Protein AF-A0A7K0ZED1-F1 (afdb_monomer_lite)

pLDDT: mean 96.56, std 3.26, range [60.44, 98.81]

Radius of gyration: 17.69 Å; chains: 1; bounding box: 45×42×47 Å

Foldseek 3Di:
DDKQKLPKWFAALPCCVVPQALQDFVNVVVVPHPGRFRAPLLVLLSVPVSVCVQPNQQCQFWKKDKKFADDTDHGRQIKMKIWDDHDFKTWIFMAGPVGHGGITWIMGGDDPDDTRVRPDDPAFDQLCVDDQSVVPDAFDKFDKDKFAFPLVVLVVCVVVVNRRHDDCLCQAQDPVGHRFDRSSSQQCVADPRRHVVSVVSSPDDHDGDRIDMDTNHGGTHHRPDIDIHMKGWHGWDDDPVDIDTDMD

Sequence (248 aa):
MTRISTGMRNPRNLSADAKGSIHDDATAHDLGFRGGTVAGDIHLEQFGGIAVEAFGDQWFENGFVSMYFQQVTTDNEPVDAWIDGSGNLRNAGILTPEGAVVAEGNVGIGFDQPSALYSRDRRPVDPSSLRMMKDVRVGQKTDIQLRYPNSAGQMKRLQTQSMTAPLDWYSGASPWGGPICTPLTACQLLVAGTTDSIAAACGPFVGMYGAIEVRHVNGPLFLDVEYVISGEVLDVSDTPKTEVLWFR

Secondary structure (DSSP, 8-state):
-PPEE---B----TTTT-TTSTTSHHHHHHTT-SSSBPPHHHHHTTHHHHHHHHH-THHHHHEEEEEEE-S--BTT--BEEEEES-SSEEEEEEE-TT--EEEEEEEEESSSS--TTTTS------GGG-SSSTT--TTPBPPPEEE---HHHHHHHHHTT--SS--GGGTS--TTSS-B--HHHHHHHHHTTTTHHHHHHH-S-----SEEEEE-SSSPPBTT--EEE--BEEEEEEETTEEEEEE-

Structure (mmCIF, N/CA/C/O backbone):
data_AF-A0A7K0ZED1-F1
#
_entry.id   AF-A0A7K0ZED1-F1
#
loop_
_atom_site.group_PDB
_atom_site.id
_atom_site.type_symbol
_atom_site.label_atom_id
_atom_site.label_alt_id
_atom_site.label_comp_id
_atom_site.label_asym_id
_atom_site.label_entity_id
_atom_site.label_seq_id
_atom_site.pdbx_PDB_ins_code
_atom_site.Cartn_x
_atom_site.Cartn_y
_atom_site.Cartn_z
_atom_site.occupancy
_atom_site.B_iso_or_equiv
_atom_site.auth_seq_id
_atom_site.auth_comp_id
_atom_site.auth_asym_id
_atom_site.auth_atom_id
_atom_site.pdbx_PDB_model_num
ATOM 1 N N . MET A 1 1 ? -22.416 14.845 5.853 1.00 60.44 1 MET A N 1
ATOM 2 C CA . MET A 1 1 ? -21.669 14.093 6.881 1.00 60.44 1 MET A CA 1
ATOM 3 C C . MET A 1 1 ? -20.328 14.767 7.052 1.00 60.44 1 MET A C 1
ATOM 5 O O . MET A 1 1 ? -19.840 15.339 6.086 1.00 60.44 1 MET A O 1
ATOM 9 N N . THR A 1 2 ? -19.796 14.773 8.268 1.00 78.19 2 THR A N 1
ATOM 10 C CA . THR A 1 2 ? -18.466 15.315 8.558 1.00 78.19 2 THR A CA 1
ATOM 11 C C . THR A 1 2 ? -17.419 14.320 8.070 1.00 78.19 2 THR A C 1
ATOM 13 O O . THR A 1 2 ? -17.587 13.118 8.263 1.00 78.19 2 THR A O 1
ATOM 16 N N . ARG A 1 3 ? -16.365 14.822 7.429 1.00 94.19 3 ARG A N 1
ATOM 17 C CA . ARG A 1 3 ? -15.170 14.058 7.061 1.00 94.19 3 ARG A CA 1
ATOM 18 C C . ARG A 1 3 ? -14.614 13.320 8.284 1.00 94.19 3 ARG A C 1
ATOM 20 O O . ARG A 1 3 ? -14.407 13.947 9.322 1.00 94.19 3 ARG A O 1
ATOM 27 N N . ILE A 1 4 ? -14.368 12.020 8.145 1.00 98.00 4 ILE A N 1
ATOM 28 C CA . ILE A 1 4 ? -13.709 11.187 9.158 1.00 98.00 4 ILE A CA 1
ATOM 29 C C . ILE A 1 4 ? -12.200 11.321 8.940 1.00 98.00 4 ILE A C 1
ATOM 31 O O . ILE A 1 4 ? -11.739 11.301 7.798 1.00 98.00 4 ILE A O 1
ATOM 35 N N . SER A 1 5 ? -11.434 11.497 10.011 1.00 97.94 5 SER A N 1
ATOM 36 C CA . SER A 1 5 ? -9.991 11.748 9.963 1.00 97.94 5 SER A CA 1
ATOM 37 C C . SER A 1 5 ? -9.289 10.954 11.057 1.00 97.94 5 SER A C 1
ATOM 39 O O . SER A 1 5 ? -9.825 10.780 12.151 1.00 97.94 5 SER A O 1
ATOM 41 N N . THR A 1 6 ? -8.081 10.472 10.768 1.00 97.81 6 THR A N 1
ATOM 42 C CA . THR A 1 6 ? -7.230 9.825 11.776 1.00 97.81 6 THR A CA 1
ATOM 43 C C . THR A 1 6 ? -6.650 10.792 12.801 1.00 97.81 6 THR A C 1
ATOM 45 O O . THR A 1 6 ? -6.108 10.347 13.823 1.00 97.81 6 THR A O 1
ATOM 48 N N . GLY A 1 7 ? -6.728 12.094 12.521 1.00 97.62 7 GLY A N 1
ATOM 49 C CA . GLY A 1 7 ? -5.891 13.119 13.124 1.00 97.62 7 GLY A CA 1
ATOM 50 C C . GLY A 1 7 ? -4.449 13.031 12.621 1.00 97.62 7 GLY A C 1
ATOM 51 O O . GLY A 1 7 ? -4.047 12.050 12.000 1.00 97.62 7 GLY A O 1
ATOM 52 N N . MET A 1 8 ? -3.645 14.050 12.934 1.00 97.94 8 MET A N 1
ATOM 53 C CA . MET A 1 8 ? -2.227 14.066 12.562 1.00 97.94 8 MET A CA 1
ATOM 54 C C . MET A 1 8 ? -1.478 12.882 13.182 1.00 97.94 8 MET A C 1
ATOM 56 O O . MET A 1 8 ? -1.488 12.695 14.402 1.00 97.94 8 MET A O 1
ATOM 60 N N . ARG A 1 9 ? -0.801 12.109 12.333 1.00 98.19 9 ARG A N 1
ATOM 61 C CA . ARG A 1 9 ? 0.099 11.008 12.686 1.00 98.19 9 ARG A CA 1
ATOM 62 C C . ARG A 1 9 ? 1.477 11.249 12.097 1.00 98.19 9 ARG A C 1
ATOM 64 O O . ARG A 1 9 ? 1.619 11.963 11.113 1.00 98.19 9 ARG A O 1
ATOM 71 N N . ASN A 1 10 ? 2.487 10.612 12.680 1.00 98.00 10 ASN A N 1
ATOM 72 C CA . ASN A 1 10 ? 3.881 10.723 12.256 1.00 98.00 10 ASN A CA 1
ATOM 73 C C . ASN A 1 10 ? 4.413 9.334 11.862 1.00 98.00 10 ASN A C 1
ATOM 75 O O . ASN A 1 10 ? 5.027 8.656 12.692 1.00 98.00 10 ASN A O 1
ATOM 79 N N . PRO A 1 11 ? 4.144 8.869 10.627 1.00 97.81 11 PRO A N 1
ATOM 80 C CA . PRO A 1 11 ? 4.684 7.620 10.104 1.00 97.81 11 PRO A CA 1
ATOM 81 C C . PRO A 1 11 ? 6.203 7.533 10.270 1.00 97.81 11 PRO A C 1
ATOM 83 O O . PRO A 1 11 ? 6.925 8.504 10.037 1.00 97.81 11 PRO A O 1
ATOM 86 N N . ARG A 1 12 ? 6.700 6.354 10.647 1.00 97.75 12 ARG A N 1
ATOM 87 C CA . ARG A 1 12 ? 8.139 6.098 10.787 1.00 97.75 12 ARG A CA 1
ATOM 88 C C . ARG A 1 12 ? 8.696 5.430 9.541 1.00 97.75 12 ARG A C 1
ATOM 90 O O . ARG A 1 12 ? 8.075 4.516 9.013 1.00 97.75 12 ARG A O 1
ATOM 97 N N . ASN A 1 13 ? 9.891 5.819 9.111 1.00 97.00 13 ASN A N 1
ATOM 98 C CA . ASN A 1 13 ? 10.628 5.101 8.079 1.00 97.00 13 ASN A CA 1
ATOM 99 C C . ASN A 1 13 ? 11.223 3.813 8.678 1.00 97.00 13 ASN A C 1
ATOM 101 O O . ASN A 1 13 ? 12.295 3.810 9.281 1.00 97.00 13 ASN A O 1
ATOM 105 N N . LEU A 1 14 ? 10.504 2.701 8.512 1.00 94.56 14 LEU A N 1
ATOM 106 C CA . LEU A 1 14 ? 10.875 1.389 9.058 1.00 94.56 14 LEU A CA 1
ATOM 107 C C . LEU A 1 14 ? 12.064 0.731 8.339 1.00 94.56 14 LEU A C 1
ATOM 109 O O . LEU A 1 14 ? 12.535 -0.320 8.775 1.00 94.56 14 LEU A O 1
ATOM 113 N N . SER A 1 15 ? 12.528 1.321 7.237 1.00 94.00 15 SER A N 1
ATOM 114 C CA . SER A 1 15 ? 13.590 0.789 6.382 1.00 94.00 15 SER A CA 1
ATOM 115 C C . SER A 1 15 ? 14.724 1.794 6.167 1.00 94.00 15 SER A C 1
ATOM 117 O O . SER A 1 15 ? 15.481 1.656 5.213 1.00 94.00 15 SER A O 1
ATOM 119 N N . ALA A 1 16 ? 14.888 2.763 7.074 1.00 93.38 16 ALA A N 1
ATOM 120 C CA . ALA A 1 16 ? 15.936 3.786 6.995 1.00 93.38 16 ALA A CA 1
ATOM 121 C C . ALA A 1 16 ? 17.359 3.200 6.884 1.00 93.38 16 ALA A C 1
ATOM 123 O O . ALA A 1 16 ? 18.220 3.751 6.202 1.00 93.38 16 ALA A O 1
ATOM 124 N N . ASP A 1 17 ? 17.593 2.041 7.507 1.00 91.50 17 ASP A N 1
ATOM 125 C CA . ASP A 1 17 ? 18.890 1.357 7.488 1.00 91.50 17 ASP A CA 1
ATOM 126 C C . ASP A 1 17 ? 19.090 0.439 6.263 1.00 91.50 17 ASP A C 1
ATOM 128 O O . ASP A 1 17 ? 20.154 -0.166 6.104 1.00 91.50 17 ASP A O 1
ATOM 132 N N . ALA A 1 18 ? 18.095 0.317 5.376 1.00 92.06 18 ALA A N 1
ATOM 133 C CA . ALA A 1 18 ? 18.166 -0.524 4.183 1.00 92.06 18 ALA A CA 1
ATOM 134 C C . ALA A 1 18 ? 18.975 0.164 3.070 1.00 92.06 18 ALA A C 1
ATOM 136 O O . ALA A 1 18 ? 18.424 0.773 2.147 1.00 92.06 18 ALA A O 1
ATOM 137 N N . LYS A 1 19 ? 20.306 0.063 3.164 1.00 92.62 19 LYS A N 1
ATOM 138 C CA . LYS A 1 19 ? 21.256 0.665 2.216 1.00 92.62 19 LYS A CA 1
ATOM 139 C C . LYS A 1 19 ? 20.963 0.277 0.766 1.00 92.62 19 LYS A C 1
ATOM 141 O O . LYS A 1 19 ? 20.761 -0.896 0.462 1.00 92.62 19 LYS A O 1
ATOM 146 N N . GLY A 1 20 ? 20.977 1.272 -0.123 1.00 90.38 20 GLY A N 1
ATOM 147 C CA . GLY A 1 20 ? 20.687 1.104 -1.550 1.00 90.38 20 GLY A CA 1
ATOM 148 C C . GLY A 1 20 ? 19.197 1.103 -1.907 1.00 90.38 20 GLY A C 1
ATOM 149 O O . GLY A 1 20 ? 18.864 0.996 -3.085 1.00 90.38 20 GLY A O 1
ATOM 150 N N . SER A 1 21 ? 18.296 1.223 -0.927 1.00 94.38 21 SER A N 1
ATOM 151 C CA . SER A 1 21 ? 16.858 1.383 -1.171 1.00 94.38 21 SER A CA 1
ATOM 152 C C . SER A 1 21 ? 16.444 2.856 -1.186 1.00 94.38 21 SER A C 1
ATOM 154 O O . SER A 1 21 ? 17.155 3.717 -0.675 1.00 94.38 21 SER A O 1
ATOM 156 N N . ILE A 1 22 ? 15.237 3.148 -1.681 1.00 94.56 22 ILE A N 1
ATOM 157 C CA . ILE A 1 22 ? 14.647 4.498 -1.636 1.00 94.56 22 ILE A CA 1
ATOM 158 C C . ILE A 1 22 ? 14.381 5.008 -0.205 1.00 94.56 22 ILE A C 1
ATOM 160 O O . ILE A 1 22 ? 14.022 6.169 -0.001 1.00 94.56 22 ILE A O 1
ATOM 164 N N . HIS A 1 23 ? 14.516 4.131 0.788 1.00 95.81 23 HIS A N 1
ATOM 165 C CA . HIS A 1 23 ? 14.305 4.427 2.199 1.00 95.81 23 HIS A CA 1
ATOM 166 C C . HIS A 1 23 ? 15.591 4.884 2.901 1.00 95.81 23 HIS A C 1
ATOM 168 O O . HIS A 1 23 ? 15.500 5.433 3.993 1.00 95.81 23 HIS A O 1
ATOM 174 N N . ASP A 1 24 ? 16.764 4.705 2.286 1.00 95.88 24 ASP A N 1
ATOM 175 C CA . ASP A 1 24 ? 18.053 5.205 2.779 1.00 95.88 24 ASP A CA 1
ATOM 176 C C . ASP A 1 24 ? 18.315 6.637 2.282 1.00 95.88 24 ASP A C 1
ATOM 178 O O . ASP A 1 24 ? 18.156 6.927 1.096 1.00 95.88 24 ASP A O 1
ATOM 182 N N . ASP A 1 25 ? 18.761 7.527 3.175 1.00 95.25 25 ASP A N 1
ATOM 183 C CA . ASP A 1 25 ? 18.947 8.954 2.870 1.00 95.25 25 ASP A CA 1
ATOM 184 C C . ASP A 1 25 ? 19.914 9.205 1.710 1.00 95.25 25 ASP A C 1
ATOM 186 O O . ASP A 1 25 ? 19.623 10.014 0.830 1.00 95.25 25 ASP A O 1
ATOM 190 N N . ALA A 1 26 ? 21.057 8.510 1.685 1.00 95.94 26 ALA A N 1
ATOM 191 C CA . ALA A 1 26 ? 22.070 8.721 0.653 1.00 95.94 26 ALA A CA 1
ATOM 192 C C . ALA A 1 26 ? 21.527 8.341 -0.732 1.00 95.94 26 ALA A C 1
ATOM 194 O O . ALA A 1 26 ? 21.584 9.136 -1.668 1.00 95.94 26 ALA A O 1
ATOM 195 N N . THR A 1 27 ? 20.913 7.160 -0.828 1.00 95.12 27 THR A N 1
ATOM 196 C CA . THR A 1 27 ? 20.287 6.682 -2.066 1.00 95.12 27 THR A CA 1
ATOM 197 C C . THR A 1 27 ? 19.152 7.607 -2.519 1.00 95.12 27 THR A C 1
ATOM 199 O O . THR A 1 27 ? 19.038 7.933 -3.702 1.00 95.12 27 THR A O 1
ATOM 202 N N . ALA A 1 28 ? 18.308 8.061 -1.589 1.00 95.06 28 ALA A N 1
ATOM 203 C CA . ALA A 1 28 ? 17.197 8.954 -1.894 1.00 95.06 28 ALA A CA 1
ATOM 204 C C . ALA A 1 28 ? 17.681 10.323 -2.407 1.00 95.06 28 ALA A C 1
ATOM 206 O O . ALA A 1 28 ? 17.142 10.838 -3.390 1.00 95.06 28 ALA A O 1
ATOM 207 N N . HIS A 1 29 ? 18.723 10.893 -1.799 1.00 96.38 29 HIS A N 1
ATOM 208 C CA . HIS A 1 29 ? 19.330 12.143 -2.253 1.00 96.38 29 HIS A CA 1
ATOM 209 C C . HIS A 1 29 ? 19.936 12.039 -3.653 1.00 96.38 29 HIS A C 1
ATOM 211 O O . HIS A 1 29 ? 19.706 12.933 -4.470 1.00 96.38 29 HIS A O 1
ATOM 217 N N . ASP A 1 30 ? 20.632 10.943 -3.964 1.00 95.06 30 ASP A N 1
ATOM 218 C CA . ASP A 1 30 ? 21.193 10.701 -5.301 1.00 95.06 30 ASP A CA 1
ATOM 219 C C . ASP A 1 30 ? 20.103 10.660 -6.389 1.00 95.06 30 ASP A C 1
ATOM 221 O O . ASP A 1 30 ? 20.332 11.050 -7.537 1.00 95.06 30 ASP A O 1
ATOM 225 N N . LEU A 1 31 ? 18.887 10.246 -6.022 1.00 92.75 31 LEU A N 1
ATOM 226 C CA . LEU A 1 31 ? 17.708 10.228 -6.892 1.00 92.75 31 LEU A CA 1
ATOM 227 C C . LEU A 1 31 ? 16.904 11.544 -6.876 1.00 92.75 31 LEU A C 1
ATOM 229 O O . LEU A 1 31 ? 15.904 11.664 -7.588 1.00 92.75 31 LEU A O 1
ATOM 233 N N . GLY A 1 32 ? 17.349 12.549 -6.116 1.00 94.00 32 GLY A N 1
ATOM 234 C CA . GLY A 1 32 ? 16.753 13.885 -6.054 1.00 94.00 32 GLY A CA 1
ATOM 235 C C . GLY A 1 32 ? 15.636 14.058 -5.020 1.00 94.00 32 GLY A C 1
ATOM 236 O O . GLY A 1 32 ? 14.902 15.045 -5.086 1.00 94.00 32 GLY A O 1
ATOM 237 N N . PHE A 1 33 ? 15.489 13.128 -4.074 1.00 94.44 33 PHE A N 1
ATOM 238 C CA . PHE A 1 33 ? 14.543 13.249 -2.963 1.00 94.44 33 PHE A CA 1
ATOM 239 C C . PHE A 1 33 ? 15.138 14.029 -1.781 1.00 94.44 33 PHE A C 1
ATOM 241 O O . PHE A 1 33 ? 16.353 14.192 -1.644 1.00 94.44 33 PHE A O 1
ATOM 248 N N . ARG A 1 34 ? 14.256 14.519 -0.897 1.00 94.94 34 ARG A N 1
ATOM 249 C CA . ARG A 1 34 ? 14.645 15.279 0.308 1.00 94.94 34 ARG A CA 1
ATOM 250 C C . ARG A 1 34 ? 15.280 14.420 1.406 1.00 94.94 34 ARG A C 1
ATOM 252 O O . ARG A 1 34 ? 15.861 14.987 2.320 1.00 94.94 34 ARG A O 1
ATOM 259 N N . GLY A 1 35 ? 15.140 13.102 1.329 1.00 95.38 35 GLY A N 1
ATOM 260 C CA . GLY A 1 35 ? 15.630 12.133 2.304 1.00 95.38 35 GLY A CA 1
ATOM 261 C C . GLY A 1 35 ? 14.975 10.775 2.073 1.00 95.38 35 GLY A C 1
ATOM 262 O O . GLY A 1 35 ? 14.134 10.635 1.177 1.00 95.38 35 GLY A O 1
ATOM 263 N N . GLY A 1 36 ? 15.358 9.793 2.882 1.00 96.12 36 GL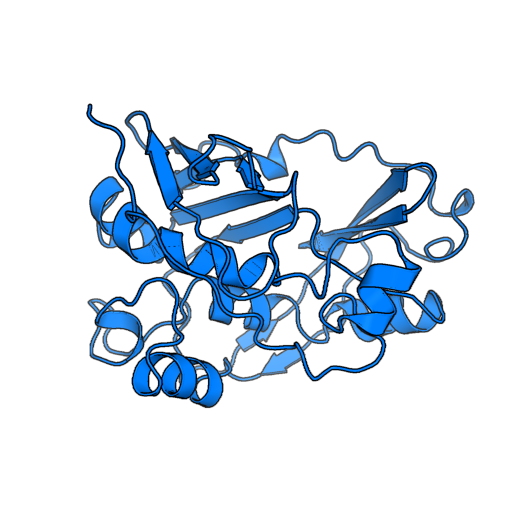Y A N 1
ATOM 264 C CA . GLY A 1 36 ? 14.831 8.438 2.858 1.00 96.12 36 GLY A CA 1
ATOM 265 C C . GLY A 1 36 ? 13.313 8.442 2.989 1.00 96.12 36 GLY A C 1
ATOM 266 O O . GLY A 1 36 ? 12.751 8.959 3.961 1.00 96.12 36 GLY A O 1
ATOM 267 N N . THR A 1 37 ? 12.643 7.894 1.980 1.00 96.75 37 THR A N 1
ATOM 268 C CA . THR A 1 37 ? 11.182 7.959 1.885 1.00 96.75 37 THR A CA 1
ATOM 269 C C . THR A 1 37 ? 10.523 6.981 2.851 1.00 96.75 37 THR A C 1
ATOM 271 O O . THR A 1 37 ? 11.007 5.871 3.063 1.00 96.75 37 THR A O 1
ATOM 274 N N . VAL A 1 38 ? 9.387 7.361 3.426 1.00 97.56 38 VAL A N 1
ATOM 275 C CA . VAL A 1 38 ? 8.494 6.422 4.114 1.00 97.56 38 VAL A CA 1
ATOM 276 C C . VAL A 1 38 ? 7.780 5.580 3.055 1.00 97.56 38 VAL A C 1
ATOM 278 O O . VAL A 1 38 ? 7.270 6.107 2.068 1.00 97.56 38 VAL A O 1
ATOM 281 N N . ALA A 1 39 ? 7.749 4.261 3.243 1.00 96.88 39 ALA A N 1
ATOM 282 C CA . ALA A 1 39 ? 7.073 3.356 2.321 1.00 96.88 39 ALA A CA 1
ATOM 283 C C . ALA A 1 39 ? 5.548 3.592 2.300 1.00 96.88 39 ALA A C 1
ATOM 285 O O . ALA A 1 39 ? 4.920 3.799 3.339 1.00 96.88 39 ALA A O 1
ATOM 286 N N . GLY A 1 40 ? 4.943 3.546 1.107 1.00 96.69 40 GLY A N 1
ATOM 287 C CA . GLY A 1 40 ? 3.520 3.853 0.906 1.00 96.69 40 GLY A CA 1
ATOM 288 C C . GLY A 1 40 ? 2.554 2.984 1.724 1.00 96.69 40 GLY A C 1
ATOM 289 O O . GLY A 1 40 ? 1.521 3.465 2.186 1.00 96.69 40 GLY A O 1
ATOM 290 N N . ASP A 1 41 ? 2.902 1.720 1.962 1.00 97.69 41 ASP A N 1
ATOM 291 C CA . ASP A 1 41 ? 2.133 0.775 2.779 1.00 97.69 41 ASP A CA 1
ATOM 292 C C . ASP A 1 41 ? 2.046 1.199 4.254 1.00 97.69 41 ASP A C 1
ATOM 294 O O . ASP A 1 41 ? 1.036 0.936 4.908 1.00 97.69 41 ASP A O 1
ATOM 298 N N . ILE A 1 42 ? 3.047 1.922 4.768 1.00 98.25 42 ILE A N 1
ATOM 299 C CA . ILE A 1 42 ? 3.042 2.456 6.139 1.00 98.25 42 ILE A CA 1
ATOM 300 C C . ILE A 1 42 ? 1.903 3.455 6.321 1.00 98.25 42 ILE A C 1
ATOM 302 O O . ILE A 1 42 ? 1.210 3.444 7.340 1.00 98.25 42 ILE A O 1
ATOM 306 N N . HIS A 1 43 ? 1.652 4.279 5.305 1.00 98.44 43 HIS A N 1
ATOM 307 C CA . HIS A 1 43 ? 0.554 5.230 5.332 1.00 98.44 43 HIS A CA 1
ATOM 308 C C . HIS A 1 43 ? -0.823 4.554 5.368 1.00 98.44 43 HIS A C 1
ATOM 310 O O . HIS A 1 43 ? -1.748 5.122 5.953 1.00 98.44 43 HIS A O 1
ATOM 316 N N . LEU A 1 44 ? -0.963 3.348 4.799 1.00 98.50 44 LEU A N 1
ATOM 317 C CA . LEU A 1 44 ? -2.235 2.620 4.796 1.00 98.50 44 LEU A CA 1
ATOM 318 C C . LEU A 1 44 ? -2.686 2.193 6.196 1.00 98.50 44 LEU A C 1
ATOM 320 O O . LEU A 1 44 ? -3.881 2.007 6.419 1.00 98.50 44 LEU A O 1
ATOM 324 N N . GLU A 1 45 ? -1.757 2.071 7.150 1.00 96.81 45 GLU A N 1
ATOM 325 C CA . GLU A 1 45 ? -2.055 1.689 8.535 1.00 96.81 45 GLU A CA 1
ATOM 326 C C . GLU A 1 45 ? -3.051 2.654 9.206 1.00 96.81 45 GLU A C 1
ATOM 328 O O . GLU A 1 45 ? -3.813 2.242 10.077 1.00 96.81 45 GLU A O 1
ATOM 333 N N . GLN A 1 46 ? -3.126 3.901 8.726 1.00 98.56 46 GLN A N 1
ATOM 334 C CA . GLN A 1 46 ? -4.091 4.909 9.166 1.00 98.56 46 GLN A CA 1
ATOM 335 C C . GLN A 1 46 ? -5.555 4.568 8.837 1.00 98.56 46 GLN A C 1
ATOM 337 O O . GLN A 1 46 ? -6.451 4.977 9.569 1.00 98.56 46 GLN A O 1
ATOM 342 N N . PHE A 1 47 ? -5.840 3.797 7.784 1.00 98.75 47 PHE A N 1
ATOM 343 C CA . PHE A 1 47 ? -7.224 3.624 7.327 1.00 98.75 47 PHE A CA 1
ATOM 344 C C . PHE A 1 47 ? -8.062 2.666 8.168 1.00 98.75 47 PHE A C 1
ATOM 346 O O . PHE A 1 47 ? -9.277 2.814 8.171 1.00 98.75 47 PHE A O 1
ATOM 353 N N . GLY A 1 48 ? -7.463 1.719 8.897 1.00 98.31 48 GLY A N 1
ATOM 354 C CA . GLY A 1 48 ? -8.243 0.675 9.573 1.00 98.31 48 GLY A CA 1
ATOM 355 C C . GLY A 1 48 ? -9.278 1.225 10.557 1.00 98.31 48 GLY A C 1
ATOM 356 O O . GLY A 1 48 ? -10.459 0.916 10.441 1.00 98.31 48 GLY A O 1
ATOM 357 N N . GLY A 1 49 ? -8.861 2.100 11.480 1.00 98.25 49 GLY A N 1
ATOM 358 C CA . GLY A 1 49 ? -9.769 2.686 12.473 1.00 98.25 49 GLY A CA 1
ATOM 359 C C . GLY A 1 49 ? -10.865 3.555 11.847 1.00 98.25 49 GLY A C 1
ATOM 360 O O . GLY A 1 49 ? -12.044 3.373 12.142 1.00 98.25 49 GLY A O 1
ATOM 361 N N . ILE A 1 50 ? -10.498 4.453 10.928 1.00 98.56 50 ILE A N 1
ATOM 362 C CA . ILE A 1 50 ? -11.466 5.354 10.282 1.00 98.56 50 ILE A CA 1
ATOM 363 C C . ILE A 1 50 ? -12.388 4.629 9.293 1.00 98.56 50 ILE A C 1
ATOM 365 O O . ILE A 1 50 ? -13.509 5.074 9.056 1.00 98.56 50 ILE A O 1
ATOM 369 N N . ALA A 1 51 ? -11.960 3.497 8.732 1.00 98.62 51 ALA A N 1
ATOM 370 C CA . ALA A 1 51 ? -12.809 2.657 7.900 1.00 98.62 51 ALA A CA 1
ATOM 371 C C . ALA A 1 51 ? -13.809 1.848 8.739 1.00 98.62 51 ALA A C 1
ATOM 373 O O . ALA A 1 51 ? -14.970 1.745 8.347 1.00 98.62 51 ALA A O 1
ATOM 374 N N . VAL A 1 52 ? -13.413 1.362 9.922 1.00 98.44 52 VAL A N 1
ATOM 375 C CA . VAL A 1 52 ? -14.354 0.778 10.894 1.00 98.44 52 VAL A CA 1
ATOM 376 C C . VAL A 1 52 ? -15.365 1.825 11.366 1.00 98.44 52 VAL A C 1
ATOM 378 O O . VAL A 1 52 ? -16.552 1.531 11.437 1.00 98.44 52 VAL A O 1
ATOM 381 N N . GLU A 1 53 ? -14.953 3.071 11.606 1.00 98.12 53 GLU A N 1
ATOM 382 C CA . GLU A 1 53 ? -15.904 4.153 11.904 1.00 98.12 53 GLU A CA 1
ATOM 383 C C . GLU A 1 53 ? -16.878 4.401 10.735 1.00 98.12 53 GLU A C 1
ATOM 385 O O . GLU A 1 53 ? -18.073 4.621 10.939 1.00 98.12 53 GLU A O 1
ATOM 390 N N . ALA A 1 54 ? -16.387 4.337 9.495 1.00 98.00 54 ALA A N 1
ATOM 391 C CA . ALA A 1 54 ? -17.187 4.605 8.305 1.00 98.00 54 ALA A CA 1
ATOM 392 C C . ALA A 1 54 ? -18.172 3.477 7.941 1.00 98.00 54 ALA A C 1
ATOM 394 O O . ALA A 1 54 ? -19.273 3.779 7.465 1.00 98.00 54 ALA A O 1
ATOM 395 N N . PHE A 1 55 ? -17.776 2.213 8.107 1.00 98.00 55 PHE A N 1
ATOM 396 C CA . PHE A 1 55 ? -18.468 1.041 7.550 1.00 98.00 55 PHE A CA 1
ATOM 397 C C . PHE A 1 55 ? -18.717 -0.088 8.565 1.00 98.00 55 PHE A C 1
ATOM 399 O O . PHE A 1 55 ? -19.369 -1.074 8.223 1.00 98.00 55 PHE A O 1
ATOM 406 N N . GLY A 1 56 ? -18.218 0.039 9.794 1.00 98.25 56 GLY A N 1
ATOM 407 C CA . GLY A 1 56 ? -18.213 -1.028 10.791 1.00 98.25 56 GLY A CA 1
ATOM 408 C C . GLY A 1 56 ? -17.248 -2.164 10.450 1.00 98.25 56 GLY A C 1
ATOM 409 O O . GLY A 1 56 ? -16.417 -2.071 9.541 1.00 98.25 56 GLY A O 1
ATOM 410 N N . ASP A 1 57 ? -17.402 -3.266 11.178 1.00 98.06 57 ASP A N 1
ATOM 411 C CA . ASP A 1 57 ? -16.606 -4.492 11.054 1.00 98.06 57 ASP A CA 1
ATOM 412 C C . ASP A 1 57 ? -16.589 -5.024 9.612 1.00 98.06 57 ASP A C 1
ATOM 414 O O . ASP A 1 57 ? -15.566 -5.523 9.142 1.00 98.06 57 ASP A O 1
ATOM 418 N N . GLN A 1 58 ? -17.683 -4.813 8.870 1.00 97.75 58 GLN A N 1
ATOM 419 C CA . GLN A 1 58 ? -17.845 -5.217 7.474 1.00 97.75 58 GLN A CA 1
ATOM 420 C C . GLN A 1 58 ? -16.691 -4.756 6.564 1.00 97.75 58 GLN A C 1
ATOM 422 O O . GLN A 1 58 ? -16.387 -5.423 5.572 1.00 97.75 58 GLN A O 1
ATOM 427 N N . TRP A 1 59 ? -16.003 -3.653 6.884 1.00 98.44 59 TRP A N 1
ATOM 428 C CA . TRP A 1 59 ? -14.847 -3.223 6.095 1.00 98.44 59 TRP A CA 1
ATOM 429 C C . TRP A 1 59 ? -13.720 -4.262 6.049 1.00 98.44 59 TRP A C 1
ATOM 431 O O . TRP A 1 59 ? -13.120 -4.470 4.997 1.00 98.44 59 TRP A O 1
ATOM 441 N N . PHE A 1 60 ? -13.466 -4.974 7.143 1.00 98.44 60 PHE A N 1
ATOM 442 C CA . PHE A 1 60 ? -12.499 -6.074 7.145 1.00 98.44 60 PHE A CA 1
ATOM 443 C C . PHE A 1 60 ? -13.056 -7.357 6.516 1.00 98.44 60 PHE A C 1
ATOM 445 O O . PHE A 1 60 ? -12.291 -8.261 6.197 1.00 98.44 60 PHE A O 1
ATOM 452 N N . GLU A 1 61 ? -14.370 -7.455 6.307 1.00 98.00 61 GLU A N 1
ATOM 453 C CA . GLU A 1 61 ? -15.007 -8.633 5.711 1.00 98.00 61 GLU A CA 1
ATOM 454 C C . GLU A 1 61 ? -14.986 -8.589 4.184 1.00 98.00 61 GLU A C 1
ATOM 456 O O . GLU A 1 61 ? -14.645 -9.581 3.537 1.00 98.00 61 GLU A O 1
ATOM 461 N N . ASN A 1 62 ? -15.341 -7.438 3.608 1.00 97.88 62 ASN A N 1
ATOM 462 C CA . ASN A 1 62 ? -15.440 -7.249 2.159 1.00 97.88 62 ASN A CA 1
ATOM 463 C C . ASN A 1 62 ? -15.098 -5.823 1.697 1.00 97.88 62 ASN A C 1
ATOM 465 O O . ASN A 1 62 ? -15.565 -5.377 0.645 1.00 97.88 62 ASN A O 1
ATOM 469 N N . GLY A 1 63 ? -14.329 -5.084 2.495 1.00 98.38 63 GLY A N 1
ATOM 470 C CA . GLY A 1 63 ? -13.904 -3.730 2.180 1.00 98.38 63 GLY A CA 1
ATOM 471 C C . GLY A 1 63 ? -12.535 -3.627 1.534 1.00 98.38 63 GLY A C 1
ATOM 472 O O . GLY A 1 63 ? -11.819 -4.607 1.341 1.00 98.38 63 GLY A O 1
ATOM 473 N N . PHE A 1 64 ? -12.181 -2.406 1.152 1.00 98.62 64 PHE A N 1
ATOM 474 C CA . PHE A 1 64 ? -10.896 -2.111 0.535 1.00 98.62 64 PHE A CA 1
ATOM 475 C C . PHE A 1 64 ? -10.414 -0.693 0.833 1.00 98.62 64 PHE A C 1
ATOM 477 O O . PHE A 1 64 ? -11.196 0.200 1.180 1.00 98.62 64 PHE A O 1
ATOM 484 N N . VAL A 1 65 ? -9.113 -0.499 0.634 1.00 98.75 65 VAL A N 1
ATOM 485 C CA . VAL A 1 65 ? -8.439 0.795 0.521 1.00 98.75 65 VAL A CA 1
ATOM 486 C C . VAL A 1 65 ? -7.623 0.800 -0.763 1.00 98.75 65 VAL A C 1
ATOM 488 O O . VAL A 1 65 ? -6.865 -0.130 -1.016 1.00 98.75 65 VAL A O 1
ATOM 491 N N . SER A 1 66 ? -7.794 1.829 -1.588 1.00 98.69 66 SER A N 1
ATOM 492 C CA . SER A 1 66 ? -7.169 1.941 -2.906 1.00 98.69 66 SER A CA 1
ATOM 493 C C . SER A 1 66 ? -6.584 3.338 -3.067 1.00 98.69 66 SER A C 1
ATOM 495 O O . SER A 1 66 ? -7.341 4.299 -3.195 1.00 98.69 66 SER A O 1
ATOM 497 N N . MET A 1 67 ? -5.256 3.447 -3.091 1.00 98.75 67 MET A N 1
ATOM 498 C CA . MET A 1 67 ? -4.524 4.714 -3.023 1.00 98.75 67 MET A CA 1
ATOM 499 C C . MET A 1 67 ? -3.519 4.866 -4.162 1.00 98.75 67 MET A C 1
ATOM 501 O O . MET A 1 67 ? -2.734 3.960 -4.442 1.00 98.75 67 MET A O 1
ATOM 505 N N . TYR A 1 68 ? -3.500 6.047 -4.775 1.00 98.25 68 TYR A N 1
ATOM 506 C CA . TYR A 1 68 ? -2.447 6.498 -5.680 1.00 98.25 68 TYR A CA 1
ATOM 507 C C . TYR A 1 68 ? -1.584 7.552 -4.977 1.00 98.25 68 TYR A C 1
ATOM 509 O O . TYR A 1 68 ? -2.115 8.542 -4.469 1.00 98.25 68 TYR A O 1
ATOM 517 N N . PHE A 1 69 ? -0.267 7.353 -4.948 1.00 97.94 69 PHE A N 1
ATOM 518 C CA . PHE A 1 69 ? 0.667 8.228 -4.237 1.00 97.94 69 PHE A CA 1
ATOM 519 C C . PHE A 1 69 ? 1.171 9.342 -5.162 1.00 97.94 69 PHE A C 1
ATOM 521 O O . PHE A 1 69 ? 1.583 9.092 -6.295 1.00 97.94 69 PHE A O 1
ATOM 528 N N . GLN A 1 70 ? 1.120 10.586 -4.683 1.00 95.88 70 GLN A N 1
ATOM 529 C CA . GLN A 1 70 ? 1.523 11.779 -5.439 1.00 95.88 70 GLN A CA 1
ATOM 530 C C . GLN A 1 70 ? 2.787 12.425 -4.873 1.00 95.88 70 GLN A C 1
ATOM 532 O O . GLN A 1 70 ? 3.580 12.988 -5.627 1.00 95.88 70 GLN A O 1
ATOM 537 N N . GLN A 1 71 ? 2.978 12.345 -3.557 1.00 94.75 71 GLN A N 1
ATOM 538 C CA . GLN A 1 71 ? 4.141 12.896 -2.873 1.00 94.75 71 GLN A CA 1
ATOM 539 C C . GLN A 1 71 ? 4.681 11.889 -1.870 1.00 94.75 71 GLN A C 1
ATOM 541 O O . GLN A 1 71 ? 3.937 11.091 -1.307 1.00 94.75 71 GLN A O 1
ATOM 546 N N . VAL A 1 72 ? 5.990 11.946 -1.652 1.00 95.44 72 VAL A N 1
ATOM 547 C CA . VAL A 1 72 ? 6.669 11.139 -0.640 1.00 95.44 72 VAL A CA 1
ATOM 548 C C . VAL A 1 72 ? 6.841 11.950 0.637 1.00 95.44 72 VAL A C 1
ATOM 550 O O . VAL A 1 72 ? 7.059 13.163 0.582 1.00 95.44 72 VAL A O 1
ATOM 553 N N . THR A 1 73 ? 6.812 11.270 1.776 1.00 97.62 73 THR A N 1
ATOM 554 C CA . THR A 1 73 ? 7.194 11.843 3.069 1.00 97.62 73 THR A CA 1
ATOM 555 C C . THR A 1 73 ? 8.512 11.246 3.544 1.00 97.62 73 THR A C 1
ATOM 557 O O . THR A 1 73 ? 8.884 10.143 3.137 1.00 97.62 73 THR A O 1
ATOM 560 N N . THR A 1 74 ? 9.213 11.949 4.426 1.00 97.38 74 THR A N 1
ATOM 561 C CA . THR A 1 74 ? 10.382 11.420 5.151 1.00 97.38 74 THR A CA 1
ATOM 562 C C . THR A 1 74 ? 10.006 10.993 6.572 1.00 97.38 74 THR A C 1
ATOM 564 O O . THR A 1 74 ? 8.861 11.171 6.994 1.00 97.38 74 THR A O 1
ATOM 567 N N . ASP A 1 75 ? 10.950 10.388 7.308 1.00 97.69 75 ASP A N 1
ATOM 568 C CA . ASP A 1 75 ? 10.706 9.893 8.671 1.00 97.69 75 ASP A CA 1
ATOM 569 C C . ASP A 1 75 ? 10.036 10.955 9.548 1.00 97.69 75 ASP A C 1
ATOM 571 O O . ASP A 1 75 ? 10.488 12.098 9.628 1.00 97.69 75 ASP A O 1
ATOM 575 N N . ASN A 1 76 ? 8.970 10.540 10.232 1.00 97.06 76 ASN A N 1
ATOM 576 C CA . ASN A 1 76 ? 8.270 11.326 11.237 1.00 97.06 76 ASN A CA 1
ATOM 577 C C . ASN A 1 76 ? 7.591 12.608 10.708 1.00 97.06 76 ASN A C 1
ATOM 579 O O . ASN A 1 76 ? 7.121 13.418 11.512 1.00 97.06 76 ASN A O 1
ATOM 583 N N . GLU A 1 77 ? 7.483 12.802 9.391 1.00 97.81 77 GLU A N 1
ATOM 584 C CA . GLU A 1 77 ? 6.698 13.907 8.836 1.00 97.81 77 GLU A CA 1
ATOM 585 C C . GLU A 1 77 ? 5.198 13.711 9.112 1.00 97.81 77 GLU A C 1
ATOM 587 O O . GLU A 1 77 ? 4.675 12.609 8.925 1.00 97.81 77 GLU A O 1
ATOM 592 N N . PRO A 1 78 ? 4.493 14.753 9.589 1.00 98.31 78 PRO A N 1
ATOM 593 C CA . PRO A 1 78 ? 3.089 14.642 9.946 1.00 98.31 78 PRO A CA 1
ATOM 594 C C . PRO A 1 78 ? 2.204 14.489 8.707 1.00 98.31 78 PRO A C 1
ATOM 596 O O . PRO A 1 78 ? 2.359 15.212 7.723 1.00 98.31 78 PRO A O 1
ATOM 599 N N . VAL A 1 79 ? 1.229 13.591 8.789 1.00 98.69 79 VAL A N 1
ATOM 600 C CA . VAL A 1 79 ? 0.170 13.413 7.792 1.00 98.69 79 VAL A CA 1
ATOM 601 C C . VAL A 1 79 ? -1.151 13.071 8.468 1.00 98.69 79 VAL A C 1
ATOM 603 O O . VAL A 1 79 ? -1.165 12.574 9.591 1.00 98.69 79 VAL A O 1
ATOM 606 N N . ASP A 1 80 ? -2.261 13.291 7.775 1.00 98.62 80 ASP A N 1
ATOM 607 C CA . ASP A 1 80 ? -3.591 12.877 8.217 1.00 98.62 80 ASP A CA 1
ATOM 608 C C . ASP A 1 80 ? -4.339 12.160 7.094 1.00 98.62 80 ASP A C 1
ATOM 610 O O . ASP A 1 80 ? -4.538 12.713 6.004 1.00 98.62 80 ASP A O 1
ATOM 614 N N . ALA A 1 81 ? -4.744 10.920 7.367 1.00 98.75 81 ALA A N 1
ATOM 615 C CA . ALA A 1 81 ? -5.626 10.161 6.500 1.00 98.75 81 ALA A CA 1
ATOM 616 C C . ALA A 1 81 ? -7.092 10.510 6.763 1.00 98.75 81 ALA A C 1
ATOM 618 O O . ALA A 1 81 ? -7.520 10.750 7.891 1.00 98.75 81 ALA A O 1
ATOM 619 N N . TRP A 1 82 ? -7.894 10.498 5.707 1.00 98.75 82 TRP A N 1
ATOM 620 C CA . TRP A 1 82 ? -9.288 10.903 5.788 1.00 98.75 82 TRP A CA 1
ATOM 621 C C . TRP A 1 82 ? -10.192 10.101 4.863 1.00 98.75 82 TRP A C 1
ATOM 623 O O . TRP A 1 82 ? -9.753 9.586 3.836 1.00 98.75 82 TRP A O 1
ATOM 633 N N . ILE A 1 83 ? -11.473 10.054 5.226 1.00 98.75 83 ILE A N 1
ATOM 634 C CA . ILE A 1 83 ? -12.574 9.496 4.439 1.00 98.75 83 ILE A CA 1
ATOM 635 C C . ILE A 1 83 ? -13.698 10.534 4.400 1.00 98.75 83 ILE A C 1
ATOM 637 O O . ILE A 1 83 ? -14.094 11.072 5.435 1.00 98.75 83 ILE A O 1
ATOM 641 N N . ASP A 1 84 ? -14.224 10.813 3.212 1.00 98.00 84 ASP A N 1
ATOM 642 C CA . ASP A 1 84 ? -15.303 11.775 3.002 1.00 98.00 84 ASP A CA 1
ATOM 643 C C . ASP A 1 84 ? -16.398 11.225 2.076 1.00 98.00 84 ASP A C 1
ATOM 645 O O . ASP A 1 84 ? -16.162 10.393 1.195 1.00 98.00 84 ASP A O 1
ATOM 649 N N . GLY A 1 85 ? -17.621 11.705 2.280 1.00 95.94 85 GLY A N 1
ATOM 650 C CA . GLY A 1 85 ? -18.821 11.237 1.594 1.00 95.94 85 GLY A CA 1
ATOM 651 C C . GLY A 1 85 ? -19.621 10.194 2.382 1.00 95.94 85 GLY A C 1
ATOM 652 O O . GLY A 1 85 ? -19.505 10.055 3.599 1.00 95.94 85 GLY A O 1
ATOM 653 N N . SER A 1 86 ? -20.500 9.485 1.676 1.00 94.44 86 SER A N 1
ATOM 654 C CA . SER A 1 86 ? -21.481 8.558 2.252 1.00 94.44 86 SER A CA 1
ATOM 655 C C . SER A 1 86 ? -21.747 7.379 1.319 1.00 94.44 86 SER A C 1
ATOM 657 O O . SER A 1 86 ? -21.473 7.470 0.127 1.00 94.44 86 SER A O 1
ATOM 659 N N . GLY A 1 87 ? -22.354 6.311 1.839 1.00 94.94 87 GLY A N 1
ATOM 660 C CA . GLY A 1 87 ? -22.611 5.081 1.084 1.00 94.94 87 GLY A CA 1
ATOM 661 C C . GLY A 1 87 ? -21.440 4.100 1.151 1.00 94.94 87 GLY A C 1
ATOM 662 O O . GLY A 1 87 ? -20.566 4.243 2.011 1.00 94.94 87 GLY A O 1
ATOM 663 N N . ASN A 1 88 ? -21.458 3.110 0.253 1.00 96.94 88 ASN A N 1
ATOM 664 C CA . ASN A 1 88 ? -20.535 1.966 0.235 1.00 96.94 88 ASN A CA 1
ATOM 665 C C . ASN A 1 88 ? -19.191 2.254 -0.449 1.00 96.94 88 ASN A C 1
ATOM 667 O O . ASN A 1 88 ? -18.276 1.449 -0.337 1.00 96.94 88 ASN A O 1
ATOM 671 N N . LEU A 1 89 ? -19.064 3.387 -1.138 1.00 97.81 89 LEU A N 1
ATOM 672 C CA . LEU A 1 89 ? -17.822 3.876 -1.726 1.00 97.81 89 LEU A CA 1
ATOM 673 C C . LEU A 1 89 ? -17.642 5.329 -1.301 1.00 97.81 89 LEU A C 1
ATOM 675 O O . LEU A 1 89 ? -18.569 6.128 -1.434 1.00 97.81 89 LEU A O 1
ATOM 679 N N . ARG A 1 90 ? -16.470 5.669 -0.771 1.00 97.94 90 ARG A N 1
ATOM 680 C CA . ARG A 1 90 ? -16.178 7.001 -0.239 1.00 97.94 90 ARG A CA 1
ATOM 681 C C . ARG A 1 90 ? -14.813 7.471 -0.704 1.00 97.94 90 ARG A C 1
ATOM 683 O O . ARG A 1 90 ? -13.879 6.674 -0.798 1.00 97.94 90 ARG A O 1
ATOM 690 N N . ASN A 1 91 ? -14.703 8.766 -0.976 1.00 98.25 91 ASN A N 1
ATOM 691 C CA . ASN A 1 91 ? -13.421 9.370 -1.312 1.00 98.25 91 ASN A CA 1
ATOM 692 C C . ASN A 1 91 ? -12.521 9.330 -0.085 1.00 98.25 91 ASN A C 1
ATOM 694 O O . ASN A 1 91 ? -12.988 9.474 1.046 1.00 98.25 91 ASN A O 1
ATOM 698 N N . ALA A 1 92 ? -11.235 9.127 -0.312 1.00 98.69 92 ALA A N 1
ATOM 699 C CA . ALA A 1 92 ? -10.267 9.033 0.756 1.00 98.69 92 ALA A CA 1
ATOM 700 C C . ALA A 1 92 ? -8.902 9.527 0.289 1.00 98.69 92 ALA A C 1
ATOM 702 O O . ALA A 1 92 ? -8.607 9.580 -0.906 1.00 98.69 92 ALA A O 1
ATOM 703 N N . GLY A 1 93 ? -8.048 9.872 1.238 1.00 98.62 93 GLY A N 1
ATOM 704 C CA . GLY A 1 93 ? -6.703 10.318 0.919 1.00 98.62 93 GLY A CA 1
ATOM 705 C C . GLY A 1 93 ? -5.889 10.627 2.155 1.00 98.62 93 GLY A C 1
ATOM 706 O O . GLY A 1 93 ? -6.305 10.343 3.277 1.00 98.62 93 GLY A O 1
ATOM 707 N N . ILE A 1 94 ? -4.717 11.210 1.925 1.00 98.81 94 ILE A N 1
ATOM 708 C CA . ILE A 1 94 ? -3.736 11.558 2.949 1.00 98.81 94 ILE A CA 1
ATOM 709 C C . ILE A 1 94 ? -3.140 12.915 2.604 1.00 98.81 94 ILE A C 1
ATOM 711 O O . ILE A 1 94 ? -2.675 13.117 1.480 1.00 98.81 94 ILE A O 1
ATOM 715 N N . LEU A 1 95 ? -3.160 13.837 3.565 1.00 98.50 95 LEU A N 1
ATOM 716 C CA . LEU A 1 95 ? -2.626 15.189 3.406 1.00 98.50 95 LEU A CA 1
ATOM 717 C C . LEU A 1 95 ? -1.529 15.476 4.431 1.00 98.50 95 LEU A C 1
ATOM 719 O O . LEU A 1 95 ? -1.581 14.958 5.545 1.00 98.50 95 LEU A O 1
ATOM 723 N N . THR A 1 96 ? -0.589 16.350 4.083 1.00 98.19 96 THR A N 1
ATOM 724 C CA . THR A 1 96 ? 0.262 17.030 5.075 1.00 98.19 96 THR A CA 1
ATOM 725 C C . THR A 1 96 ? -0.533 18.141 5.789 1.00 98.19 96 THR A C 1
ATOM 727 O O . THR A 1 96 ? -1.600 18.534 5.297 1.00 98.19 96 THR A O 1
ATOM 730 N N . PRO A 1 97 ? -0.047 18.704 6.914 1.00 97.56 97 PRO A N 1
ATOM 731 C CA . PRO A 1 97 ? -0.693 19.840 7.580 1.00 97.56 97 PRO A CA 1
ATOM 732 C C . PRO A 1 97 ? -0.897 21.058 6.670 1.00 97.56 97 PRO A C 1
ATOM 734 O O . PRO A 1 97 ? -1.858 21.806 6.833 1.00 97.56 97 PRO A O 1
ATOM 737 N N . GLU A 1 98 ? -0.015 21.243 5.690 1.00 96.44 98 GLU A N 1
ATOM 738 C CA . GLU A 1 98 ? -0.055 22.330 4.707 1.00 96.44 98 GLU A CA 1
ATOM 739 C C . GLU A 1 98 ? -1.029 22.047 3.551 1.00 96.44 98 GLU A C 1
ATOM 741 O O . GLU A 1 98 ? -1.199 22.883 2.664 1.00 96.44 98 GLU A O 1
ATOM 746 N N . GLY A 1 99 ? -1.675 20.877 3.547 1.00 96.31 99 GLY A N 1
ATOM 747 C CA . GLY A 1 99 ? -2.648 20.473 2.536 1.00 96.31 99 GLY A CA 1
ATOM 748 C C . GLY A 1 99 ? -2.038 19.845 1.283 1.00 96.31 99 GLY A C 1
ATOM 749 O O . GLY A 1 99 ? -2.753 19.655 0.299 1.00 96.31 99 GLY A O 1
ATOM 750 N N . ALA A 1 100 ? -0.746 19.503 1.293 1.00 97.31 100 ALA A N 1
ATOM 751 C CA . ALA A 1 100 ? -0.139 18.775 0.186 1.00 97.31 100 ALA A CA 1
ATOM 752 C C . ALA A 1 100 ? -0.684 17.338 0.126 1.00 97.31 100 ALA A C 1
ATOM 754 O O . ALA A 1 100 ? -0.790 16.664 1.152 1.00 97.31 100 ALA A O 1
ATOM 755 N N . VAL A 1 101 ? -1.037 16.867 -1.073 1.00 98.25 101 VAL A N 1
ATOM 756 C CA . VAL A 1 101 ? -1.610 15.529 -1.280 1.00 98.25 101 VAL A CA 1
ATOM 757 C C . VAL A 1 101 ? -0.496 14.488 -1.307 1.00 98.25 101 VAL A C 1
ATOM 759 O O . VAL A 1 101 ? 0.275 14.426 -2.262 1.00 98.25 101 VAL A O 1
ATOM 762 N N . VAL A 1 102 ? -0.429 13.652 -0.270 1.00 98.50 102 VAL A N 1
ATOM 763 C CA . VAL A 1 102 ? 0.486 12.502 -0.204 1.00 98.50 102 VAL A CA 1
ATOM 764 C C . VAL A 1 102 ? -0.085 11.348 -1.019 1.00 98.50 102 VAL A C 1
ATOM 766 O O . VAL A 1 102 ? 0.590 10.805 -1.893 1.00 98.50 102 VAL A O 1
ATOM 769 N N . ALA A 1 103 ? -1.357 11.021 -0.788 1.00 98.62 103 ALA A N 1
ATOM 770 C CA . ALA A 1 103 ? -2.079 9.993 -1.523 1.00 98.62 103 ALA A CA 1
ATOM 771 C C . ALA A 1 103 ? -3.557 10.356 -1.688 1.00 98.62 103 ALA A C 1
ATOM 773 O O . ALA A 1 103 ? -4.13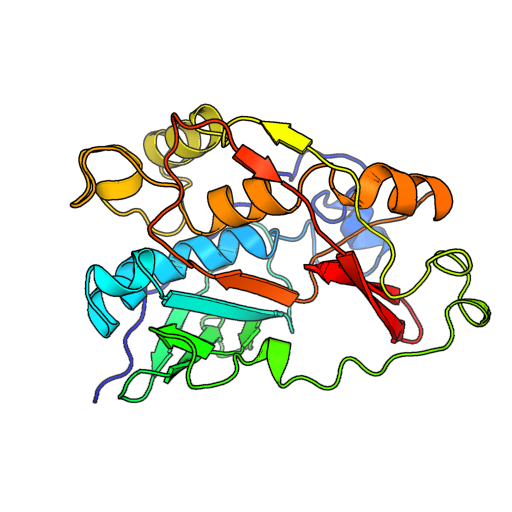9 11.036 -0.842 1.00 98.62 103 ALA A O 1
ATOM 774 N N . GLU A 1 104 ? -4.169 9.868 -2.761 1.00 98.44 104 GLU A N 1
ATOM 775 C CA . GLU A 1 104 ? -5.587 10.071 -3.057 1.00 98.44 104 GLU A CA 1
ATOM 776 C C . GLU A 1 104 ? -6.196 8.804 -3.662 1.00 98.44 104 GLU A C 1
ATOM 778 O O . GLU A 1 104 ? -5.540 8.070 -4.408 1.00 98.44 104 GLU A O 1
ATOM 783 N N . GLY A 1 105 ? -7.461 8.548 -3.345 1.00 98.44 105 GLY A N 1
ATOM 784 C CA . GLY A 1 105 ? -8.208 7.432 -3.893 1.00 98.44 105 GLY A CA 1
ATOM 785 C C . GLY A 1 105 ? -9.547 7.242 -3.194 1.00 98.44 105 GLY A C 1
ATOM 786 O O . GLY A 1 105 ? -10.288 8.198 -2.962 1.00 98.44 105 GLY A O 1
ATOM 787 N N . ASN A 1 106 ? -9.888 5.993 -2.888 1.00 98.56 106 ASN A N 1
ATOM 788 C CA . ASN A 1 106 ? -11.147 5.668 -2.232 1.00 98.56 106 ASN A CA 1
ATOM 789 C C . ASN A 1 106 ? -11.041 4.449 -1.312 1.00 98.56 106 ASN A C 1
ATOM 791 O O . ASN A 1 106 ? -10.126 3.626 -1.396 1.00 98.56 106 ASN A O 1
ATOM 795 N N . VAL A 1 107 ? -12.014 4.374 -0.413 1.00 98.62 107 VAL A N 1
ATOM 796 C CA . VAL A 1 107 ? -12.290 3.218 0.437 1.00 98.62 107 VAL A CA 1
ATOM 797 C C . VAL A 1 107 ? -13.733 2.792 0.217 1.00 98.62 107 VAL A C 1
ATOM 799 O O . VAL A 1 107 ? -14.591 3.612 -0.125 1.00 98.62 107 VAL A O 1
ATOM 802 N N . GLY A 1 108 ? -14.030 1.521 0.431 1.00 98.06 108 GLY A N 1
ATOM 803 C CA . GLY A 1 108 ? -15.396 1.045 0.288 1.00 98.06 108 GLY A CA 1
ATOM 804 C C . GLY A 1 108 ? -15.614 -0.354 0.824 1.00 98.06 108 GLY A C 1
ATOM 805 O O . GLY A 1 108 ? -14.691 -0.962 1.361 1.00 98.06 108 GLY A O 1
ATOM 806 N N . ILE A 1 109 ? -16.844 -0.831 0.658 1.00 98.25 109 ILE A N 1
ATOM 807 C CA . ILE A 1 109 ? -17.322 -2.179 0.978 1.00 98.25 109 ILE A CA 1
ATOM 808 C C . ILE A 1 109 ? -18.060 -2.785 -0.216 1.00 98.25 109 ILE A C 1
ATOM 810 O O . ILE A 1 109 ? -18.708 -2.075 -0.990 1.00 98.25 109 ILE A O 1
ATOM 814 N N . GLY A 1 110 ? -17.978 -4.107 -0.347 1.00 95.38 110 GLY A N 1
ATOM 815 C CA . GLY A 1 110 ? -18.577 -4.856 -1.448 1.00 95.38 110 GLY A CA 1
ATOM 816 C C . GLY A 1 110 ? -17.808 -4.749 -2.772 1.00 95.38 110 GLY A C 1
ATOM 817 O O . GLY A 1 110 ? -16.666 -4.283 -2.839 1.00 95.38 110 GLY A O 1
ATOM 818 N N . PHE A 1 111 ? -18.453 -5.215 -3.846 1.00 89.69 111 PHE A N 1
ATOM 819 C CA . PHE A 1 111 ? -17.830 -5.401 -5.167 1.00 89.69 111 PHE A CA 1
ATOM 820 C C . PHE A 1 111 ? -18.554 -4.672 -6.306 1.00 89.69 111 PHE A C 1
ATOM 822 O O . PHE A 1 111 ? -18.135 -4.764 -7.456 1.00 89.69 111 PHE A O 1
ATOM 829 N N . ASP A 1 112 ? -19.624 -3.941 -5.994 1.00 87.00 112 ASP A N 1
ATOM 830 C CA . ASP A 1 112 ? -20.515 -3.363 -7.007 1.00 87.00 112 ASP A CA 1
ATOM 831 C C . ASP A 1 112 ? -19.946 -2.096 -7.657 1.00 87.00 112 ASP A C 1
ATOM 833 O O . ASP A 1 112 ? -20.421 -1.663 -8.706 1.00 87.00 112 ASP A O 1
ATOM 837 N N . GLN A 1 113 ? -18.949 -1.473 -7.024 1.00 88.88 113 GLN A N 1
ATOM 838 C CA . GLN A 1 113 ? -18.340 -0.234 -7.496 1.00 88.88 113 GLN A CA 1
ATOM 839 C C . GLN A 1 113 ? -16.826 -0.396 -7.645 1.00 88.88 113 GLN A C 1
ATOM 841 O O . GLN A 1 113 ? -16.185 -1.016 -6.787 1.00 88.88 113 GLN A O 1
ATOM 846 N N . PRO A 1 114 ? -16.233 0.162 -8.713 1.00 93.44 114 PRO A N 1
ATOM 847 C CA . PRO A 1 114 ? -14.809 0.028 -8.945 1.00 93.44 114 PRO A CA 1
ATOM 848 C C . PRO A 1 114 ? -14.011 0.887 -7.958 1.00 93.44 114 PRO A C 1
ATOM 850 O O . PRO A 1 114 ? -14.380 2.017 -7.627 1.00 93.44 114 PRO A O 1
ATOM 853 N N . SER A 1 115 ? -12.872 0.364 -7.512 1.00 97.56 115 SER A N 1
ATOM 854 C CA . SER A 1 115 ? -11.900 1.147 -6.753 1.00 97.56 115 SER A CA 1
ATOM 855 C C . SER A 1 115 ? -11.225 2.211 -7.628 1.00 97.56 115 SER A C 1
ATOM 857 O O . SER A 1 115 ? -11.309 2.194 -8.864 1.00 97.56 115 SER A O 1
ATOM 859 N N . ALA A 1 116 ? -10.539 3.156 -6.983 1.00 97.69 116 ALA A N 1
ATOM 860 C CA . ALA A 1 116 ? -9.833 4.236 -7.661 1.00 97.69 116 ALA A CA 1
ATOM 861 C C . ALA A 1 116 ? -8.731 3.693 -8.580 1.00 97.69 116 ALA A C 1
ATOM 863 O O . ALA A 1 116 ? -8.603 4.158 -9.711 1.00 97.69 116 ALA A O 1
ATOM 864 N N . LEU A 1 117 ? -7.973 2.684 -8.135 1.00 97.50 117 LEU A N 1
ATOM 865 C CA . LEU A 1 117 ? -6.920 2.072 -8.944 1.00 97.50 117 LEU A CA 1
ATOM 866 C C . LEU A 1 117 ? -7.469 1.160 -10.040 1.00 97.50 117 LEU A C 1
ATOM 868 O O . LEU A 1 117 ? -6.903 1.142 -11.131 1.00 97.50 117 LEU A O 1
ATOM 872 N N . TYR A 1 118 ? -8.588 0.468 -9.807 1.00 95.44 118 TYR A N 1
ATOM 873 C CA . TYR A 1 118 ? -9.252 -0.294 -10.866 1.00 95.44 118 TYR A CA 1
ATOM 874 C C . TYR A 1 118 ? -9.709 0.614 -12.015 1.00 95.44 118 TYR A C 1
ATOM 876 O O . TYR A 1 118 ? -9.537 0.275 -13.184 1.00 95.44 118 TYR A O 1
ATOM 884 N N . SER A 1 119 ? -10.262 1.783 -11.681 1.00 96.06 119 SER A N 1
ATOM 885 C CA . SER A 1 119 ? -10.764 2.759 -12.661 1.00 96.06 119 SER A CA 1
ATOM 886 C C . SER A 1 119 ? -9.662 3.589 -13.321 1.00 96.06 119 SER A C 1
ATOM 888 O O . SER A 1 119 ? -9.932 4.341 -14.258 1.00 96.06 119 SER A O 1
ATOM 890 N N . ARG A 1 120 ? -8.432 3.520 -12.808 1.00 95.81 120 ARG A N 1
ATOM 891 C CA . ARG A 1 120 ? -7.334 4.360 -13.272 1.00 95.81 120 ARG A CA 1
ATOM 892 C C . ARG A 1 120 ? -6.850 3.900 -14.642 1.00 95.81 120 ARG A C 1
ATOM 894 O O . ARG A 1 120 ? -6.552 2.724 -14.841 1.00 95.81 120 ARG A O 1
ATOM 901 N N . ASP A 1 121 ? -6.664 4.856 -15.549 1.00 96.31 121 ASP A N 1
ATOM 902 C CA . ASP A 1 121 ? -5.889 4.613 -16.762 1.00 96.31 121 ASP A CA 1
ATOM 903 C C . ASP A 1 121 ? -4.424 4.340 -16.385 1.00 96.31 121 ASP A C 1
ATOM 905 O O . ASP A 1 121 ? -3.687 5.229 -15.943 1.00 96.31 121 ASP A O 1
ATOM 909 N N . ARG A 1 122 ? -4.017 3.077 -16.534 1.00 95.44 122 ARG A N 1
ATOM 910 C CA . ARG A 1 122 ? -2.651 2.616 -16.261 1.00 95.44 122 ARG A CA 1
ATOM 911 C C . ARG A 1 122 ? -1.655 3.093 -17.316 1.00 95.44 122 ARG A C 1
ATOM 913 O O . ARG A 1 122 ? -0.460 3.027 -17.051 1.00 95.44 122 ARG A O 1
ATOM 920 N N . ARG A 1 123 ? -2.133 3.627 -18.450 1.00 96.25 123 ARG A N 1
ATOM 921 C CA . ARG A 1 123 ? -1.337 4.070 -19.605 1.00 96.25 123 ARG A CA 1
ATOM 922 C C . ARG A 1 123 ? -0.380 2.968 -20.072 1.00 96.25 123 ARG A C 1
ATOM 924 O O . ARG A 1 123 ? 0.836 3.155 -20.004 1.00 96.25 123 ARG A O 1
ATOM 931 N N . PRO A 1 124 ? -0.913 1.797 -20.465 1.00 97.62 124 PRO A N 1
ATOM 932 C CA . PRO A 1 124 ? -0.078 0.666 -20.823 1.00 97.62 124 PRO A CA 1
ATOM 933 C C . PRO A 1 124 ? 0.762 0.978 -22.061 1.00 97.62 124 PRO A C 1
ATOM 935 O O . PRO A 1 124 ? 0.292 1.630 -22.997 1.00 97.62 124 PRO A O 1
ATOM 938 N N . VAL A 1 125 ? 1.991 0.474 -22.072 1.00 98.25 125 VAL A N 1
ATOM 939 C CA . VAL A 1 125 ? 2.885 0.507 -23.235 1.00 98.25 125 VAL A CA 1
ATOM 940 C C . VAL A 1 125 ? 3.262 -0.911 -23.643 1.00 98.25 125 VAL A C 1
ATOM 942 O O . VAL A 1 125 ? 3.085 -1.859 -22.876 1.00 98.25 125 VAL A O 1
ATOM 945 N N . ASP A 1 126 ? 3.777 -1.067 -24.861 1.00 97.38 126 ASP A N 1
ATOM 946 C CA . ASP A 1 126 ? 4.360 -2.339 -25.281 1.00 97.38 126 ASP A CA 1
ATOM 947 C C . ASP 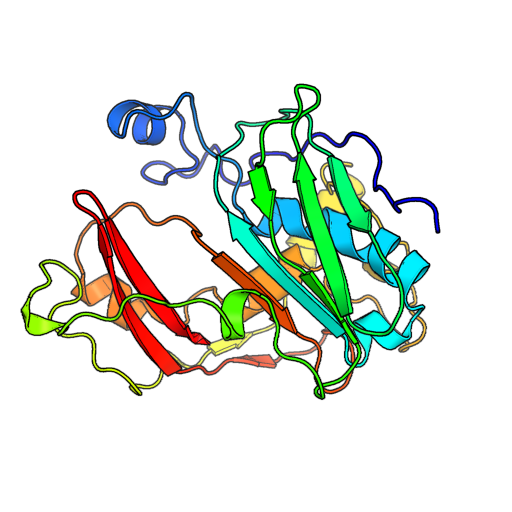A 1 126 ? 5.608 -2.610 -24.421 1.00 97.38 126 ASP A C 1
ATOM 949 O O . ASP A 1 126 ? 6.519 -1.779 -24.430 1.00 97.38 126 ASP A O 1
ATOM 953 N N . PRO A 1 127 ? 5.700 -3.742 -23.693 1.00 97.12 127 PRO A N 1
ATOM 954 C CA . PRO A 1 127 ? 6.890 -4.064 -22.915 1.00 97.12 127 PRO A CA 1
ATOM 955 C C . PRO A 1 127 ? 8.179 -3.909 -23.726 1.00 97.12 127 PRO A C 1
ATOM 957 O O . PRO A 1 127 ? 9.144 -3.353 -23.220 1.00 97.12 127 PRO A O 1
ATOM 960 N N . SER A 1 128 ? 8.192 -4.278 -25.010 1.00 95.88 128 SER A N 1
ATOM 961 C CA . SER A 1 128 ? 9.393 -4.201 -25.851 1.00 95.88 128 SER A CA 1
ATOM 962 C C . SER A 1 128 ? 9.943 -2.782 -26.068 1.00 95.88 128 SER A C 1
ATOM 964 O O . SER A 1 128 ? 11.102 -2.649 -26.466 1.00 95.88 128 SER A O 1
ATOM 966 N N . SER A 1 129 ? 9.167 -1.725 -25.785 1.00 96.50 129 SER A N 1
ATOM 967 C CA . SER A 1 129 ? 9.662 -0.341 -25.807 1.00 96.50 129 SER A CA 1
ATOM 968 C C . SER A 1 129 ? 10.415 0.061 -24.537 1.00 96.50 129 SER A C 1
ATOM 970 O O . SER A 1 129 ? 11.047 1.117 -24.512 1.00 96.50 129 SER A O 1
ATOM 972 N N . LEU A 1 130 ? 10.336 -0.749 -23.482 1.00 97.38 130 LEU A N 1
ATOM 973 C CA . LEU A 1 130 ? 10.972 -0.501 -22.196 1.00 97.38 130 LEU A CA 1
ATOM 974 C C . LEU A 1 130 ? 12.429 -0.974 -22.184 1.00 97.38 130 LEU A C 1
ATOM 976 O O . LEU A 1 130 ? 12.875 -1.758 -23.023 1.00 97.38 130 LEU A O 1
ATOM 980 N N . ARG A 1 131 ? 13.200 -0.497 -21.208 1.00 95.56 131 ARG A N 1
ATOM 981 C CA . ARG A 1 131 ? 14.587 -0.911 -20.994 1.00 95.56 131 ARG A CA 1
ATOM 982 C C . ARG A 1 131 ? 14.672 -2.056 -19.991 1.00 95.56 131 ARG A C 1
ATOM 984 O O . ARG A 1 131 ? 15.372 -3.029 -20.268 1.00 95.56 131 ARG A O 1
ATOM 991 N N . MET A 1 132 ? 14.036 -1.919 -18.829 1.00 96.06 132 MET A N 1
ATOM 992 C CA . MET A 1 132 ? 14.153 -2.883 -17.729 1.00 96.06 132 MET A CA 1
ATOM 993 C C . MET A 1 132 ? 13.100 -3.982 -17.842 1.00 96.06 132 MET A C 1
ATOM 995 O O . MET A 1 132 ? 13.425 -5.163 -17.788 1.00 96.06 132 MET A O 1
ATOM 999 N N . MET A 1 133 ? 11.846 -3.601 -18.066 1.00 97.12 133 MET A N 1
ATOM 1000 C CA . MET A 1 133 ? 10.698 -4.507 -18.095 1.00 97.12 133 MET A CA 1
ATOM 1001 C C . MET A 1 133 ? 10.400 -5.058 -19.496 1.00 97.12 133 MET A C 1
ATOM 1003 O O . MET A 1 133 ? 9.302 -5.545 -19.750 1.00 97.12 133 MET A O 1
ATOM 1007 N N . LYS A 1 134 ? 11.372 -5.025 -20.415 1.00 96.50 134 LYS A N 1
ATOM 1008 C CA . LYS A 1 134 ? 11.177 -5.426 -21.819 1.00 96.50 134 LYS A CA 1
ATOM 1009 C C . LYS A 1 134 ? 10.725 -6.866 -22.036 1.00 96.50 134 LYS A C 1
ATOM 1011 O O . LYS A 1 134 ? 10.079 -7.173 -23.033 1.00 96.50 134 LYS A O 1
ATOM 1016 N N . ASP A 1 135 ? 11.077 -7.734 -21.094 1.00 95.38 135 ASP A N 1
ATOM 1017 C CA . ASP A 1 135 ? 10.774 -9.162 -21.131 1.00 95.38 135 ASP A CA 1
ATOM 1018 C C . ASP A 1 135 ? 9.527 -9.514 -20.295 1.00 95.38 135 ASP A C 1
ATOM 1020 O O . ASP A 1 135 ? 9.131 -10.680 -20.226 1.00 95.38 135 ASP A O 1
ATOM 1024 N N . VAL A 1 136 ? 8.881 -8.517 -19.672 1.00 97.38 136 VAL A N 1
ATOM 1025 C CA . VAL A 1 136 ? 7.633 -8.702 -18.924 1.00 97.38 136 VAL A CA 1
ATOM 1026 C C . VAL A 1 136 ? 6.492 -8.997 -19.889 1.00 97.38 136 VAL A C 1
ATOM 1028 O O . VAL A 1 136 ? 6.312 -8.324 -20.901 1.00 97.38 136 VAL A O 1
ATOM 1031 N N . ARG A 1 137 ? 5.673 -9.997 -19.554 1.00 97.00 137 ARG A N 1
ATOM 1032 C CA . ARG A 1 137 ? 4.472 -10.339 -20.319 1.00 97.00 137 ARG A CA 1
ATOM 1033 C C . ARG A 1 137 ? 3.225 -10.005 -19.516 1.00 97.00 137 ARG A C 1
ATOM 1035 O O . ARG A 1 137 ? 3.049 -10.495 -18.403 1.00 97.00 137 ARG A O 1
ATOM 1042 N N . VAL A 1 138 ? 2.328 -9.226 -20.111 1.00 97.31 138 VAL A N 1
ATOM 1043 C CA . VAL A 1 138 ? 0.983 -9.008 -19.566 1.00 97.31 138 VAL A CA 1
ATOM 1044 C C . VAL A 1 138 ? 0.263 -10.352 -19.417 1.00 97.31 138 VAL A C 1
ATOM 1046 O O . VAL A 1 138 ? 0.311 -11.197 -20.312 1.00 97.31 138 VAL A O 1
ATOM 1049 N N . GLY A 1 139 ? -0.365 -10.569 -18.262 1.00 97.75 139 GLY A N 1
ATOM 1050 C CA . GLY A 1 139 ? -1.034 -11.813 -17.886 1.00 97.75 139 GLY A CA 1
ATOM 1051 C C . GLY A 1 139 ? -0.112 -12.919 -17.359 1.00 97.75 139 GLY A C 1
ATOM 1052 O O . GLY A 1 139 ? -0.617 -13.967 -16.948 1.00 97.75 139 GLY A O 1
ATOM 1053 N N . GLN A 1 140 ? 1.217 -12.734 -17.340 1.00 97.69 140 GLN A N 1
ATOM 1054 C CA . GLN A 1 140 ? 2.100 -13.733 -16.729 1.00 97.69 140 GLN A CA 1
ATOM 1055 C C . GLN A 1 140 ? 1.862 -13.814 -15.224 1.00 97.69 140 GLN A C 1
ATOM 1057 O O . GLN A 1 140 ? 1.611 -12.802 -14.566 1.00 97.69 140 GLN A O 1
ATOM 1062 N N . LYS A 1 141 ? 1.964 -15.026 -14.678 1.00 98.44 141 LYS A N 1
ATOM 1063 C CA . LYS A 1 141 ? 1.844 -15.244 -13.239 1.00 98.44 141 LYS A CA 1
ATOM 1064 C C . LYS A 1 141 ? 3.080 -14.731 -12.513 1.00 98.44 141 LYS A C 1
ATOM 1066 O O . LYS A 1 141 ? 4.194 -14.842 -13.023 1.00 98.44 141 LYS A O 1
ATOM 1071 N N . THR A 1 142 ? 2.849 -14.150 -11.345 1.00 98.06 142 THR A N 1
ATOM 1072 C CA . THR A 1 142 ? 3.901 -13.751 -10.411 1.00 98.06 142 THR A CA 1
ATOM 1073 C C . THR A 1 142 ? 4.427 -14.983 -9.669 1.00 98.06 142 THR A C 1
ATOM 1075 O O . THR A 1 142 ? 3.819 -16.058 -9.721 1.00 98.06 142 THR A O 1
ATOM 1078 N N . ASP A 1 143 ? 5.544 -14.840 -8.962 1.00 98.19 143 ASP A N 1
ATOM 1079 C CA . ASP A 1 143 ? 6.087 -15.900 -8.122 1.00 98.19 143 ASP A CA 1
ATOM 1080 C C . ASP A 1 143 ? 5.076 -16.280 -7.028 1.00 98.19 143 ASP A C 1
ATOM 1082 O O . ASP A 1 143 ? 4.534 -15.417 -6.328 1.00 98.19 143 ASP A O 1
ATOM 1086 N N . ILE A 1 144 ? 4.806 -17.583 -6.897 1.00 98.19 144 ILE A N 1
ATOM 1087 C CA . ILE A 1 144 ? 3.925 -18.112 -5.854 1.00 98.19 144 ILE A CA 1
ATOM 1088 C C . ILE A 1 144 ? 4.702 -18.166 -4.547 1.00 98.19 144 ILE A C 1
ATOM 1090 O O . ILE A 1 144 ? 5.818 -18.681 -4.496 1.00 98.19 144 ILE A O 1
ATOM 1094 N N . GLN A 1 145 ? 4.081 -17.682 -3.481 1.00 98.19 145 GLN A N 1
ATOM 1095 C CA . GLN A 1 145 ? 4.669 -17.660 -2.152 1.00 98.19 145 GLN A CA 1
ATOM 1096 C C . GLN A 1 145 ? 3.754 -18.378 -1.162 1.00 98.19 145 GLN A C 1
ATOM 1098 O O . GLN A 1 145 ? 2.534 -18.263 -1.246 1.00 98.19 145 GLN A O 1
ATOM 1103 N N . LEU A 1 146 ? 4.339 -19.102 -0.212 1.00 98.12 146 LEU A N 1
ATOM 1104 C CA . LEU A 1 146 ? 3.635 -19.692 0.926 1.00 98.12 146 LEU A CA 1
ATOM 1105 C C . LEU A 1 146 ? 4.255 -19.114 2.198 1.00 98.12 146 LEU A C 1
ATOM 1107 O O . LEU A 1 146 ? 5.451 -19.299 2.424 1.00 98.12 146 LEU A O 1
ATOM 1111 N N . ARG A 1 147 ? 3.487 -18.348 2.981 1.00 97.62 147 ARG A N 1
ATOM 1112 C CA . ARG A 1 147 ? 4.019 -17.688 4.182 1.00 97.62 147 ARG A CA 1
ATOM 1113 C C . ARG A 1 147 ? 2.951 -17.236 5.166 1.00 97.62 147 ARG A C 1
ATOM 1115 O O . ARG A 1 147 ? 1.803 -16.987 4.807 1.00 97.62 147 ARG A O 1
ATOM 1122 N N . TYR A 1 148 ? 3.399 -17.023 6.396 1.00 98.19 148 TYR A N 1
ATOM 1123 C CA . TYR A 1 148 ? 2.665 -16.297 7.425 1.00 98.19 148 TYR A CA 1
ATOM 1124 C C . TYR A 1 148 ? 2.878 -14.782 7.281 1.00 98.19 148 TYR A C 1
ATOM 1126 O O . TYR A 1 148 ? 3.939 -14.348 6.811 1.00 98.19 148 TYR A O 1
ATOM 1134 N N . PRO A 1 149 ? 1.924 -13.951 7.732 1.00 98.06 149 PRO A N 1
ATOM 1135 C CA . PRO A 1 149 ? 2.154 -12.522 7.905 1.00 98.06 149 PRO A CA 1
ATOM 1136 C C . PRO A 1 149 ? 3.289 -12.241 8.891 1.00 98.06 149 PRO A C 1
ATOM 1138 O O . PRO A 1 149 ? 3.574 -13.033 9.792 1.00 98.06 149 PRO A O 1
ATOM 1141 N N . ASN A 1 150 ? 3.912 -11.065 8.776 1.00 97.38 150 ASN A N 1
ATOM 1142 C CA . ASN A 1 150 ? 4.959 -10.631 9.701 1.00 97.38 150 ASN A CA 1
ATOM 1143 C C . ASN A 1 150 ? 4.373 -10.185 11.057 1.00 97.38 150 ASN A C 1
ATOM 1145 O O . ASN A 1 150 ? 4.402 -9.004 11.417 1.00 97.38 150 ASN A O 1
ATOM 1149 N N . SER A 1 151 ? 3.843 -11.148 11.812 1.00 97.38 151 SER A N 1
ATOM 1150 C CA . SER A 1 151 ? 3.249 -10.945 13.135 1.00 97.38 151 SER A CA 1
ATOM 1151 C C . SER A 1 151 ? 4.243 -10.317 14.115 1.00 97.38 151 SER A C 1
ATOM 1153 O O . SER A 1 151 ? 3.931 -9.325 14.771 1.00 97.38 151 SER A O 1
ATOM 1155 N N . ALA A 1 152 ? 5.490 -10.801 14.137 1.00 97.44 152 ALA A N 1
ATOM 1156 C CA . ALA A 1 152 ? 6.540 -10.246 14.991 1.00 97.44 152 ALA A CA 1
ATOM 1157 C C . ALA A 1 152 ? 6.814 -8.763 14.683 1.00 97.44 152 ALA A C 1
ATOM 1159 O O . ALA A 1 152 ? 6.923 -7.946 15.598 1.00 97.44 152 ALA A O 1
ATOM 1160 N N . GLY A 1 153 ? 6.882 -8.397 13.400 1.00 97.25 153 GLY A N 1
ATOM 1161 C CA . GLY A 1 153 ? 7.042 -7.013 12.968 1.00 97.25 153 GLY A CA 1
ATOM 1162 C C . GLY A 1 153 ? 5.854 -6.138 13.359 1.00 97.25 153 GLY A C 1
ATOM 1163 O O . GLY A 1 153 ? 6.064 -5.035 13.865 1.00 97.25 153 GLY A O 1
ATOM 1164 N N . GLN A 1 154 ? 4.621 -6.620 13.164 1.00 98.19 154 GLN A N 1
ATOM 1165 C CA . GLN A 1 154 ? 3.407 -5.910 13.586 1.00 98.19 154 GLN A CA 1
ATOM 1166 C C . GLN A 1 154 ? 3.394 -5.663 15.094 1.00 98.19 154 GLN A C 1
ATOM 1168 O O . GLN A 1 154 ? 3.221 -4.525 15.534 1.00 98.19 154 GLN A O 1
ATOM 1173 N N . MET A 1 155 ? 3.658 -6.705 15.880 1.00 97.94 155 MET A N 1
ATOM 1174 C CA . MET A 1 155 ? 3.670 -6.607 17.333 1.00 97.94 155 MET A CA 1
ATOM 1175 C C . MET A 1 155 ? 4.776 -5.697 17.848 1.00 97.94 155 MET A C 1
ATOM 1177 O O . MET A 1 155 ? 4.534 -4.903 18.756 1.00 97.94 155 MET A O 1
ATOM 1181 N N . LYS A 1 156 ? 5.963 -5.746 17.233 1.00 97.62 156 LYS A N 1
ATOM 1182 C CA . LYS A 1 156 ? 7.055 -4.828 17.555 1.00 97.62 156 LYS A CA 1
ATOM 1183 C C . LYS A 1 156 ? 6.619 -3.377 17.365 1.00 97.62 156 LYS A C 1
ATOM 1185 O O . LYS A 1 156 ? 6.796 -2.593 18.290 1.00 97.62 156 LYS A O 1
ATOM 1190 N N . ARG A 1 157 ? 6.006 -3.027 16.222 1.00 97.50 157 ARG A N 1
ATOM 1191 C CA . ARG A 1 157 ? 5.538 -1.649 15.968 1.00 97.50 157 ARG A CA 1
ATOM 1192 C C . ARG A 1 157 ? 4.533 -1.176 17.007 1.00 97.50 157 ARG A C 1
ATOM 1194 O O . ARG A 1 157 ? 4.610 -0.032 17.451 1.00 97.50 157 ARG A O 1
ATOM 1201 N N . LEU A 1 158 ? 3.616 -2.054 17.411 1.00 96.62 158 LEU A N 1
ATOM 1202 C CA . LEU A 1 158 ? 2.642 -1.730 18.445 1.00 96.62 158 LEU A CA 1
ATOM 1203 C C . LEU A 1 158 ? 3.322 -1.479 19.801 1.00 96.62 158 LEU A C 1
ATOM 1205 O O . LEU A 1 158 ? 3.098 -0.445 20.424 1.00 96.62 158 LEU A O 1
ATOM 1209 N N . GLN A 1 159 ? 4.194 -2.393 20.231 1.00 96.81 159 GLN A N 1
ATOM 1210 C CA . GLN A 1 159 ? 4.891 -2.325 21.521 1.00 96.81 159 GLN A CA 1
ATOM 1211 C C . GLN A 1 159 ? 5.837 -1.125 21.625 1.00 96.81 159 GLN A C 1
ATOM 1213 O O . GLN A 1 159 ? 5.975 -0.544 22.698 1.00 96.81 159 GLN A O 1
ATOM 1218 N N . THR A 1 160 ? 6.477 -0.737 20.520 1.00 96.44 160 THR A N 1
ATOM 1219 C CA . THR A 1 160 ? 7.370 0.429 20.467 1.00 96.44 160 THR A CA 1
ATOM 1220 C C . THR A 1 160 ? 6.647 1.730 20.128 1.00 96.44 160 THR A C 1
ATOM 1222 O O . THR A 1 160 ? 7.315 2.736 19.908 1.00 96.44 160 THR A O 1
ATOM 1225 N N . GLN A 1 161 ? 5.311 1.719 20.038 1.00 95.19 161 GLN A N 1
ATOM 1226 C CA . GLN A 1 161 ? 4.489 2.880 19.674 1.00 95.19 161 GLN A CA 1
ATOM 1227 C C . GLN A 1 161 ? 4.899 3.535 18.340 1.00 95.19 161 GLN A C 1
ATOM 1229 O O . GLN A 1 161 ? 4.744 4.738 18.155 1.00 95.19 161 GLN A O 1
ATOM 1234 N N . SER A 1 162 ? 5.433 2.743 17.405 1.00 96.25 162 SER A N 1
ATOM 1235 C CA . SER A 1 162 ? 5.786 3.188 16.049 1.00 96.25 162 SER A CA 1
ATOM 1236 C C . SER A 1 162 ? 4.739 2.804 15.003 1.00 96.25 162 SER A C 1
ATOM 1238 O O . SER A 1 162 ? 4.877 3.167 13.837 1.00 96.25 162 SER A O 1
ATOM 1240 N N . MET A 1 163 ? 3.695 2.077 15.411 1.00 97.94 163 MET A N 1
ATOM 1241 C CA . MET A 1 163 ? 2.494 1.848 14.612 1.00 97.94 163 MET A CA 1
ATOM 1242 C C . MET A 1 163 ? 1.752 3.173 14.404 1.00 97.94 163 MET A C 1
ATOM 1244 O O . MET A 1 163 ? 1.434 3.860 15.375 1.00 97.94 163 MET A O 1
ATOM 1248 N N . THR A 1 164 ? 1.461 3.522 13.151 1.00 97.50 164 THR A N 1
ATOM 1249 C CA . THR A 1 164 ? 0.957 4.858 12.787 1.00 97.50 164 THR A CA 1
ATOM 1250 C C . THR A 1 164 ? -0.449 5.107 13.337 1.00 97.50 164 THR A C 1
ATOM 1252 O O . THR A 1 164 ? -0.737 6.197 13.829 1.00 97.50 164 THR A O 1
ATOM 1255 N N . ALA A 1 165 ? -1.321 4.097 13.282 1.00 97.69 165 ALA A N 1
ATOM 1256 C CA . ALA A 1 165 ? -2.659 4.144 13.863 1.00 97.69 165 ALA A CA 1
ATOM 1257 C C . ALA A 1 165 ? -3.050 2.756 14.405 1.00 97.69 165 ALA A C 1
ATOM 1259 O O . ALA A 1 165 ? -3.385 1.861 13.625 1.00 97.69 165 ALA A O 1
ATOM 1260 N N . PRO A 1 166 ? -2.974 2.539 15.729 1.00 96.88 166 PRO A N 1
ATOM 1261 C CA . PRO A 1 166 ? -3.322 1.257 16.325 1.00 96.88 166 PRO A CA 1
ATOM 1262 C C . PRO A 1 166 ? -4.839 1.031 16.383 1.00 96.88 166 PRO A C 1
ATOM 1264 O O . PRO A 1 166 ? -5.619 1.967 16.546 1.00 96.88 166 PRO A O 1
ATOM 1267 N N . LEU A 1 167 ? -5.232 -0.240 16.302 1.00 97.12 167 LEU A N 1
ATOM 1268 C CA . LEU A 1 167 ? -6.576 -0.756 16.558 1.00 97.12 167 LEU A CA 1
ATOM 1269 C C . LEU A 1 167 ? -6.431 -1.988 17.457 1.00 97.12 167 LEU A C 1
ATOM 1271 O O . LEU A 1 167 ? -5.534 -2.800 17.228 1.00 97.12 167 LEU A O 1
ATOM 1275 N N . ASP A 1 168 ? -7.310 -2.158 18.446 1.00 96.56 168 ASP A N 1
ATOM 1276 C CA . ASP A 1 168 ? -7.210 -3.251 19.430 1.00 96.56 168 ASP A CA 1
ATOM 1277 C C . ASP A 1 168 ? -7.149 -4.645 18.773 1.00 96.56 168 ASP A C 1
ATOM 1279 O O . ASP A 1 168 ? -6.448 -5.548 19.241 1.00 96.56 168 ASP A O 1
ATOM 1283 N N . TRP A 1 169 ? -7.810 -4.803 17.623 1.00 98.12 169 TRP A N 1
ATOM 1284 C CA . TRP A 1 169 ? -7.852 -6.040 16.837 1.00 98.12 169 TRP A CA 1
ATOM 1285 C C . TRP A 1 169 ? -6.507 -6.428 16.206 1.00 98.12 169 TRP A C 1
ATOM 1287 O O . TRP A 1 169 ? -6.354 -7.556 15.745 1.00 98.12 169 TRP A O 1
ATOM 1297 N N . TYR A 1 170 ? -5.518 -5.532 16.181 1.00 98.06 170 TYR A N 1
ATOM 1298 C CA . TYR A 1 170 ? -4.189 -5.808 15.620 1.00 98.06 170 TYR A CA 1
ATOM 1299 C C . TYR A 1 170 ? -3.263 -6.579 16.562 1.00 98.06 170 TYR A C 1
ATOM 1301 O O . TYR A 1 170 ? -2.188 -7.014 16.148 1.00 98.06 170 TYR A O 1
ATOM 1309 N N . SER A 1 171 ? -3.660 -6.750 17.819 1.00 95.12 171 SER A N 1
ATOM 1310 C CA . SER A 1 171 ? -2.907 -7.530 18.808 1.00 95.12 171 SER A CA 1
ATOM 1311 C C . SER A 1 171 ? -3.771 -8.388 19.715 1.00 95.12 171 SER A C 1
ATOM 1313 O O . SER A 1 171 ? -3.261 -9.322 20.327 1.00 95.12 171 SER A O 1
ATOM 1315 N N . GLY A 1 172 ? -5.050 -8.041 19.857 1.00 91.19 172 GLY A N 1
ATOM 1316 C CA . GLY A 1 172 ? -5.990 -8.726 20.729 1.00 91.19 172 GLY A CA 1
ATOM 1317 C C . GLY A 1 172 ? -7.028 -9.536 19.962 1.00 91.19 172 GLY A C 1
ATOM 1318 O O . GLY A 1 172 ? -6.880 -9.841 18.780 1.00 91.19 172 GLY A O 1
ATOM 1319 N N . ALA A 1 173 ? -8.106 -9.871 20.666 1.00 93.25 173 ALA A N 1
ATOM 1320 C CA . ALA A 1 173 ? -9.273 -10.477 20.051 1.00 93.25 173 ALA A CA 1
ATOM 1321 C C . ALA A 1 173 ? -9.944 -9.484 19.089 1.00 93.25 173 ALA A C 1
ATOM 1323 O O . ALA A 1 173 ? -10.129 -8.310 19.413 1.00 93.25 173 ALA A O 1
ATOM 1324 N N . SER A 1 174 ? -10.329 -9.984 17.921 1.00 97.19 174 SER A N 1
ATOM 1325 C CA . SER A 1 174 ? -11.193 -9.293 16.966 1.00 97.19 174 SER A CA 1
ATOM 1326 C C . SER A 1 174 ? -12.572 -9.968 16.926 1.00 97.19 174 SER A C 1
ATOM 1328 O O . SER A 1 174 ? -12.714 -11.084 17.445 1.00 97.19 174 SER A O 1
ATOM 1330 N N . PRO A 1 175 ? -13.580 -9.360 16.272 1.00 97.88 175 PRO A N 1
ATOM 1331 C CA . PRO A 1 175 ? -14.867 -10.005 16.001 1.00 97.88 175 PRO A CA 1
ATOM 1332 C C . PRO A 1 175 ? -14.747 -11.371 15.307 1.00 97.88 175 PRO A C 1
ATOM 1334 O O . PRO A 1 175 ? -15.647 -12.200 15.421 1.00 97.88 175 PRO A O 1
ATOM 1337 N N . TRP A 1 176 ? -13.617 -11.639 14.643 1.00 97.75 176 TRP A N 1
ATOM 1338 C CA . TRP A 1 176 ? -13.356 -12.880 13.912 1.00 97.75 176 TRP A CA 1
ATOM 1339 C C . TRP A 1 176 ? -12.501 -13.900 14.685 1.00 97.75 176 TRP A C 1
ATOM 1341 O O . TRP A 1 176 ? -12.067 -14.896 14.114 1.00 97.75 176 TRP A O 1
ATOM 1351 N N . GLY A 1 177 ? -12.270 -13.689 15.987 1.00 94.88 177 GLY A N 1
ATOM 1352 C CA . GLY A 1 177 ? -11.721 -14.711 16.893 1.00 94.88 177 GLY A CA 1
ATOM 1353 C C . GLY A 1 177 ? -10.205 -14.684 17.125 1.00 94.88 177 GLY A C 1
ATOM 1354 O O . GLY A 1 177 ? -9.716 -15.450 17.952 1.00 94.88 177 GLY A O 1
ATOM 1355 N N . GLY A 1 178 ? -9.462 -13.787 16.475 1.00 94.75 178 GLY A N 1
ATOM 1356 C CA . GLY A 1 178 ? -8.009 -13.655 16.647 1.00 94.75 178 GLY A CA 1
ATOM 1357 C C . GLY A 1 178 ? -7.462 -12.326 16.120 1.00 94.75 178 GLY A C 1
ATOM 1358 O O . GLY A 1 178 ? -8.222 -11.561 15.521 1.00 94.75 178 GLY A O 1
ATOM 1359 N N . PRO A 1 179 ? -6.174 -12.018 16.344 1.00 97.69 179 PRO A N 1
ATOM 1360 C CA . PRO A 1 179 ? -5.583 -10.778 15.869 1.00 97.69 179 PRO A CA 1
ATOM 1361 C C . PRO A 1 179 ? -5.439 -10.782 14.345 1.00 97.69 179 PRO A C 1
ATOM 1363 O O . PRO A 1 179 ? -5.049 -11.780 13.730 1.00 97.69 179 PRO A O 1
ATOM 1366 N N . ILE A 1 180 ? -5.720 -9.634 13.738 1.00 98.56 180 ILE A N 1
ATOM 1367 C CA . ILE A 1 180 ? -5.716 -9.460 12.284 1.00 98.56 180 ILE A CA 1
ATOM 1368 C C . ILE A 1 180 ? -4.544 -8.593 11.822 1.00 98.56 180 ILE A C 1
ATOM 1370 O O . ILE A 1 180 ? -3.962 -7.814 12.583 1.00 98.56 180 ILE A O 1
ATOM 1374 N N . CYS A 1 181 ? -4.190 -8.719 10.549 1.00 98.62 181 CYS A N 1
ATOM 1375 C CA . CYS A 1 181 ? -3.203 -7.873 9.898 1.00 98.62 181 CYS A CA 1
ATOM 1376 C C .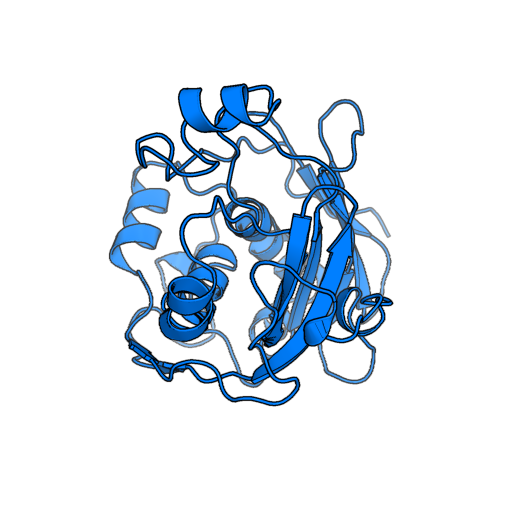 CYS A 1 181 ? -3.674 -6.415 9.879 1.00 98.62 181 CYS A C 1
ATOM 1378 O O . CYS A 1 181 ? -4.824 -6.128 9.541 1.00 98.62 181 CYS A O 1
ATOM 1380 N N . THR A 1 182 ? -2.759 -5.481 10.143 1.00 98.56 182 THR A N 1
ATOM 1381 C CA . THR A 1 182 ? -2.969 -4.086 9.734 1.00 98.56 182 THR A CA 1
ATOM 1382 C C . THR A 1 182 ? -2.954 -3.985 8.201 1.00 98.56 182 THR A C 1
ATOM 1384 O O . THR A 1 182 ? -2.378 -4.863 7.548 1.00 98.56 182 THR A O 1
ATOM 1387 N N . PRO A 1 183 ? -3.507 -2.918 7.589 1.00 98.44 183 PRO A N 1
ATOM 1388 C CA . PRO A 1 183 ? -3.393 -2.704 6.143 1.00 98.44 183 PRO A CA 1
ATOM 1389 C C . PRO A 1 183 ? -1.943 -2.726 5.627 1.00 98.44 183 PRO A C 1
ATOM 1391 O O . PRO A 1 183 ? -1.683 -3.260 4.551 1.00 98.44 183 PRO A O 1
ATOM 1394 N N . LEU A 1 184 ? -0.990 -2.227 6.425 1.00 98.25 184 LEU A N 1
ATOM 1395 C CA . LEU A 1 184 ? 0.449 -2.317 6.154 1.00 98.25 184 LEU A CA 1
ATOM 1396 C C . LEU A 1 184 ? 0.893 -3.786 6.098 1.00 98.25 184 LEU A C 1
ATOM 1398 O O . LEU A 1 184 ? 1.440 -4.236 5.093 1.00 98.25 184 LEU A O 1
ATOM 1402 N N . THR A 1 185 ? 0.636 -4.561 7.158 1.00 98.62 185 THR A N 1
ATOM 1403 C CA . THR A 1 185 ? 1.049 -5.974 7.228 1.00 98.62 185 THR A CA 1
ATOM 1404 C C . THR A 1 185 ? 0.392 -6.809 6.128 1.00 98.62 185 THR A C 1
ATOM 1406 O O . THR A 1 185 ? 1.042 -7.682 5.557 1.00 98.62 185 THR A O 1
ATOM 1409 N N . ALA A 1 186 ? -0.867 -6.519 5.793 1.00 98.50 186 ALA A N 1
ATOM 1410 C CA . ALA A 1 186 ? -1.576 -7.135 4.679 1.00 98.50 186 ALA A CA 1
ATOM 1411 C C . ALA A 1 186 ? -0.892 -6.829 3.337 1.00 98.50 186 ALA A C 1
ATOM 1413 O O . ALA A 1 186 ? -0.618 -7.747 2.571 1.00 98.50 186 ALA A O 1
ATOM 1414 N N . CYS A 1 187 ? -0.536 -5.568 3.071 1.00 98.50 187 CYS A N 1
ATOM 1415 C CA . CYS A 1 187 ? 0.202 -5.198 1.862 1.00 98.50 187 CYS A CA 1
ATOM 1416 C C . CYS A 1 187 ? 1.548 -5.937 1.767 1.00 98.50 187 CYS A C 1
ATOM 1418 O O . CYS A 1 187 ? 1.874 -6.511 0.729 1.00 98.50 187 CYS A O 1
ATOM 1420 N N . GLN A 1 188 ? 2.312 -5.996 2.860 1.00 97.81 188 GLN A N 1
ATOM 1421 C CA . GLN A 1 188 ? 3.590 -6.719 2.892 1.00 97.81 188 GLN A CA 1
ATOM 1422 C C . GLN A 1 188 ? 3.408 -8.225 2.674 1.00 97.81 188 GLN A C 1
ATOM 1424 O O . GLN A 1 188 ? 4.176 -8.838 1.927 1.00 97.81 188 GLN A O 1
ATOM 1429 N N . LEU A 1 189 ? 2.363 -8.814 3.270 1.00 98.25 189 LEU A N 1
ATOM 1430 C CA . LEU A 1 189 ? 1.975 -10.199 3.020 1.00 98.25 189 LEU A CA 1
ATOM 1431 C C . LEU A 1 189 ? 1.629 -10.431 1.553 1.00 98.25 189 LEU A C 1
ATOM 1433 O O . LEU A 1 189 ? 1.906 -11.520 1.080 1.00 98.25 189 LEU A O 1
ATOM 1437 N N . LEU A 1 190 ? 1.066 -9.469 0.828 1.00 97.44 190 LEU A N 1
ATOM 1438 C CA . LEU A 1 190 ? 0.680 -9.654 -0.573 1.00 97.44 190 LEU A CA 1
ATOM 1439 C C . LEU A 1 190 ? 1.836 -9.411 -1.551 1.00 97.44 190 LEU A C 1
ATOM 1441 O O . LEU A 1 190 ? 1.904 -10.076 -2.574 1.00 97.44 190 LEU A O 1
ATOM 1445 N N . VAL A 1 191 ? 2.777 -8.515 -1.239 1.00 96.44 191 VAL A N 1
ATOM 1446 C CA . VAL A 1 191 ? 3.798 -8.083 -2.211 1.00 96.44 191 VAL A CA 1
ATOM 1447 C C . VAL A 1 191 ? 5.122 -8.837 -2.090 1.00 96.44 191 VAL A C 1
ATOM 1449 O O . VAL A 1 191 ? 5.708 -9.199 -3.111 1.00 96.44 191 VAL A O 1
ATOM 1452 N N . ALA A 1 192 ? 5.615 -9.091 -0.874 1.00 94.88 192 ALA A N 1
ATOM 1453 C CA . ALA A 1 192 ? 6.988 -9.566 -0.671 1.00 94.88 192 ALA A CA 1
ATOM 1454 C C . ALA A 1 192 ? 7.305 -10.826 -1.502 1.00 94.88 192 ALA A C 1
ATOM 1456 O O . ALA A 1 192 ? 6.532 -11.782 -1.514 1.00 94.88 192 ALA A O 1
ATOM 1457 N N . GLY A 1 193 ? 8.414 -10.835 -2.237 1.00 95.31 193 GLY A N 1
ATOM 1458 C CA . GLY A 1 193 ? 8.846 -11.996 -3.018 1.00 95.31 193 GLY A CA 1
ATOM 1459 C C . GLY A 1 193 ? 7.986 -12.361 -4.236 1.00 95.31 193 GLY A C 1
ATOM 1460 O O . GLY A 1 193 ? 8.342 -13.275 -4.970 1.00 95.31 193 GLY A O 1
ATOM 1461 N N . THR A 1 194 ? 6.838 -11.712 -4.464 1.00 97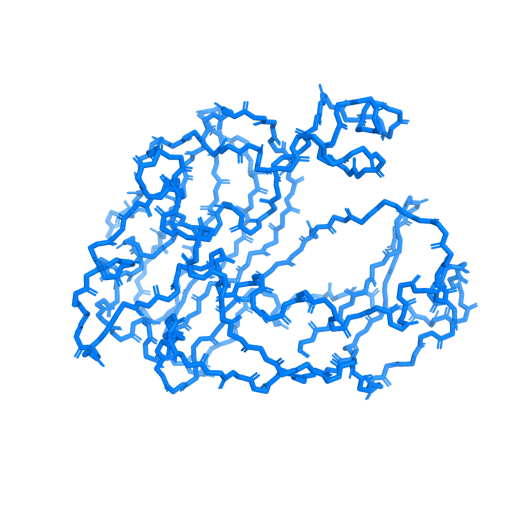.25 194 THR A N 1
ATOM 1462 C CA . THR A 1 194 ? 5.939 -12.101 -5.569 1.00 97.25 194 THR A CA 1
ATOM 1463 C C . THR A 1 194 ? 6.487 -11.694 -6.930 1.00 97.25 194 THR A C 1
ATOM 1465 O O . THR A 1 194 ? 6.155 -12.304 -7.936 1.00 97.25 194 THR A O 1
ATOM 1468 N N . THR A 1 195 ? 7.346 -10.683 -6.992 1.00 96.88 195 THR A N 1
ATOM 1469 C CA . THR A 1 195 ? 7.894 -10.167 -8.250 1.00 96.88 195 THR A CA 1
ATOM 1470 C C . THR A 1 195 ? 9.396 -10.403 -8.378 1.00 96.88 195 THR A C 1
ATOM 1472 O O . THR A 1 195 ? 10.021 -9.796 -9.244 1.00 96.88 195 THR A O 1
ATOM 1475 N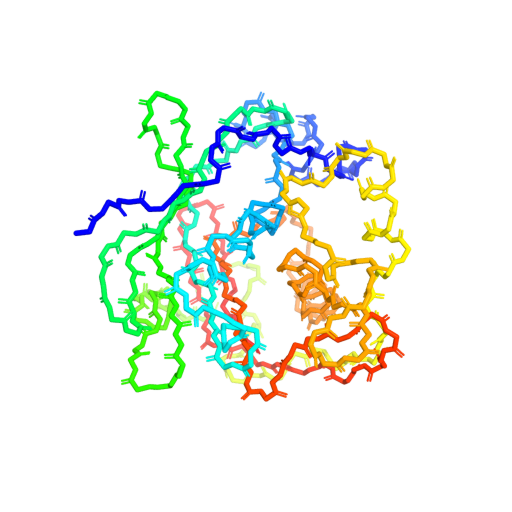 N . ASP A 1 196 ? 9.988 -11.285 -7.567 1.00 96.56 196 ASP A N 1
ATOM 1476 C CA . ASP A 1 196 ? 11.440 -11.500 -7.506 1.00 96.56 196 ASP A CA 1
ATOM 1477 C C . ASP A 1 196 ? 12.020 -11.950 -8.851 1.00 96.56 196 ASP A C 1
ATOM 1479 O O . ASP A 1 196 ? 13.049 -11.426 -9.283 1.00 96.56 196 ASP A O 1
ATOM 1483 N N . SER A 1 197 ? 11.342 -12.854 -9.565 1.00 96.44 197 SER A N 1
ATOM 1484 C CA . SER A 1 197 ? 11.781 -13.298 -10.894 1.00 96.44 197 SER A CA 1
ATOM 1485 C C . SER A 1 197 ? 11.759 -12.156 -11.915 1.00 96.44 197 SER A C 1
ATOM 1487 O O . SER A 1 197 ? 12.651 -12.047 -12.758 1.00 96.44 197 SER A O 1
ATOM 1489 N N . ILE A 1 198 ? 10.764 -11.267 -11.827 1.00 96.69 198 ILE A N 1
ATOM 1490 C CA . ILE A 1 198 ? 10.658 -10.078 -12.686 1.00 96.69 198 ILE A CA 1
ATOM 1491 C C . ILE A 1 198 ? 11.746 -9.063 -12.320 1.00 96.69 198 ILE A C 1
ATOM 1493 O O . ILE A 1 198 ? 12.442 -8.548 -13.196 1.00 96.69 198 ILE A O 1
ATOM 1497 N N . ALA A 1 199 ? 11.921 -8.797 -11.026 1.00 95.56 199 ALA A N 1
ATOM 1498 C CA . ALA A 1 199 ? 12.915 -7.877 -10.492 1.00 95.56 199 ALA A CA 1
ATOM 1499 C C . ALA A 1 199 ? 14.338 -8.308 -10.874 1.00 95.56 199 ALA A C 1
ATOM 1501 O O . ALA A 1 199 ? 15.133 -7.481 -11.317 1.00 95.56 199 ALA A O 1
ATOM 1502 N N . ALA A 1 200 ? 14.643 -9.606 -10.790 1.00 95.88 200 ALA A N 1
ATOM 1503 C CA . ALA A 1 200 ? 15.931 -10.157 -11.198 1.00 95.88 200 ALA A CA 1
ATOM 1504 C C . ALA A 1 200 ? 16.228 -9.912 -12.689 1.00 95.88 200 ALA A C 1
ATOM 1506 O O . ALA A 1 200 ? 17.362 -9.590 -13.045 1.00 95.88 200 ALA A O 1
ATOM 1507 N N . ALA A 1 201 ? 15.215 -10.010 -13.558 1.00 94.81 201 ALA A N 1
ATOM 1508 C CA . ALA A 1 201 ? 15.357 -9.742 -14.990 1.00 94.81 201 ALA A CA 1
ATOM 1509 C C . ALA A 1 201 ? 15.554 -8.247 -15.313 1.00 94.81 201 ALA A C 1
ATOM 1511 O O . ALA A 1 201 ? 16.204 -7.915 -16.304 1.00 94.81 201 ALA A O 1
ATOM 1512 N N . CYS A 1 202 ? 15.050 -7.347 -14.462 1.00 94.25 202 CYS A N 1
ATOM 1513 C CA . CYS A 1 202 ? 15.184 -5.897 -14.634 1.00 94.25 202 CYS A CA 1
ATOM 1514 C C . CYS A 1 202 ? 16.611 -5.371 -14.373 1.00 94.25 202 CYS A C 1
ATOM 1516 O O . CYS A 1 202 ? 16.935 -4.248 -14.768 1.00 94.25 202 CYS A O 1
ATOM 1518 N N . GLY A 1 203 ? 17.472 -6.160 -13.719 1.00 91.88 203 GLY A N 1
ATOM 1519 C CA . GLY A 1 203 ? 18.797 -5.724 -13.274 1.00 91.88 203 GLY A CA 1
ATOM 1520 C C . GLY A 1 203 ? 18.735 -4.797 -12.049 1.00 91.88 203 GLY A C 1
ATOM 1521 O O . GLY A 1 203 ? 17.743 -4.804 -11.331 1.00 91.88 203 GLY A O 1
ATOM 1522 N N . PRO A 1 204 ? 19.790 -4.015 -11.752 1.00 92.31 204 PRO A N 1
ATOM 1523 C CA . PRO A 1 204 ? 19.799 -3.115 -10.598 1.00 92.31 204 PRO A CA 1
ATOM 1524 C C . PRO A 1 204 ? 18.793 -1.967 -10.745 1.00 92.31 204 PRO A C 1
ATOM 1526 O O . PRO A 1 204 ? 18.831 -1.231 -11.733 1.00 92.31 204 PRO A O 1
ATOM 1529 N N . PHE A 1 205 ? 17.944 -1.773 -9.737 1.00 94.50 205 PHE A N 1
ATOM 1530 C CA . PHE A 1 205 ? 17.001 -0.660 -9.670 1.00 94.50 205 PHE A CA 1
ATOM 1531 C C . PHE A 1 205 ? 16.697 -0.255 -8.231 1.00 94.50 205 PHE A C 1
ATOM 1533 O O . PHE A 1 205 ? 16.975 -0.994 -7.289 1.00 94.50 205 PHE A O 1
ATOM 1540 N N . VAL A 1 206 ? 16.081 0.915 -8.086 1.00 95.06 206 VAL A N 1
ATOM 1541 C CA . VAL A 1 206 ? 15.499 1.381 -6.829 1.00 95.06 206 VAL A CA 1
ATOM 1542 C C . VAL A 1 206 ? 13.986 1.435 -7.011 1.00 95.06 206 VAL A C 1
ATOM 1544 O O . VAL A 1 206 ? 13.482 2.196 -7.835 1.00 95.06 206 VAL A O 1
ATOM 1547 N N . GLY A 1 207 ? 13.275 0.562 -6.298 1.00 93.44 207 GLY A N 1
ATOM 1548 C CA . GLY A 1 207 ? 11.821 0.432 -6.381 1.00 93.44 207 GLY A CA 1
ATOM 1549 C C . GLY A 1 207 ? 11.096 1.312 -5.368 1.00 93.44 207 GLY A C 1
ATOM 1550 O O . GLY A 1 207 ? 11.632 1.625 -4.308 1.00 93.44 207 GLY A O 1
ATOM 1551 N N . MET A 1 208 ? 9.858 1.684 -5.690 1.00 93.69 208 MET A N 1
ATOM 1552 C CA . MET A 1 208 ? 8.957 2.416 -4.801 1.00 93.69 208 MET A CA 1
ATOM 1553 C C . MET A 1 208 ? 7.501 2.144 -5.192 1.00 93.69 208 MET A C 1
ATOM 1555 O O . MET A 1 208 ? 7.197 1.945 -6.369 1.00 93.69 208 MET A O 1
ATOM 1559 N N . TYR A 1 209 ? 6.592 2.170 -4.218 1.00 95.38 209 TYR A N 1
ATOM 1560 C CA . TYR A 1 209 ? 5.157 2.097 -4.484 1.00 95.38 209 TYR A CA 1
ATOM 1561 C C . TYR A 1 209 ? 4.644 3.403 -5.100 1.00 95.38 209 TYR A C 1
ATOM 1563 O O . TYR A 1 209 ? 4.707 4.455 -4.472 1.00 95.38 209 TYR A O 1
ATOM 1571 N N . GLY A 1 210 ? 4.083 3.328 -6.309 1.00 95.88 210 GLY A N 1
ATOM 1572 C CA . GLY A 1 210 ? 3.300 4.427 -6.894 1.00 95.88 210 GLY A CA 1
ATOM 1573 C C . GLY A 1 210 ? 1.802 4.332 -6.587 1.00 95.88 210 GLY A C 1
ATOM 1574 O O . GLY A 1 210 ? 1.081 5.327 -6.633 1.00 95.88 210 GLY A O 1
ATOM 1575 N N . ALA A 1 211 ? 1.322 3.131 -6.269 1.00 97.62 211 ALA A N 1
ATOM 1576 C CA . ALA A 1 211 ? -0.080 2.834 -6.027 1.00 97.62 211 ALA A CA 1
ATOM 1577 C C . ALA A 1 211 ? -0.206 1.548 -5.203 1.00 97.62 211 ALA A C 1
ATOM 1579 O O . ALA A 1 211 ? 0.592 0.630 -5.390 1.00 97.62 211 ALA A O 1
ATOM 1580 N N . ILE A 1 212 ? -1.192 1.479 -4.308 1.00 98.56 212 ILE A N 1
ATOM 1581 C CA . ILE A 1 212 ? -1.496 0.273 -3.528 1.00 98.56 212 ILE A CA 1
ATOM 1582 C C . ILE A 1 212 ? -3.014 0.129 -3.386 1.00 98.56 212 ILE A C 1
ATOM 1584 O O . ILE A 1 212 ? -3.697 1.079 -3.000 1.00 98.56 212 ILE A O 1
ATOM 1588 N N . GLU A 1 213 ? -3.535 -1.071 -3.647 1.00 98.31 213 GLU A N 1
ATOM 1589 C CA . GLU A 1 213 ? -4.864 -1.491 -3.198 1.00 98.31 213 GLU A CA 1
ATOM 1590 C C . GLU A 1 213 ? -4.737 -2.716 -2.296 1.00 98.31 213 GLU A C 1
ATOM 1592 O O . GLU A 1 213 ? -4.057 -3.681 -2.636 1.00 98.31 213 GLU A O 1
ATOM 1597 N N . VAL A 1 214 ? -5.427 -2.679 -1.158 1.00 98.12 214 VAL A N 1
ATOM 1598 C CA . VAL A 1 214 ? -5.680 -3.853 -0.321 1.00 98.12 214 VAL A CA 1
ATOM 1599 C C . VAL A 1 214 ? -7.186 -4.044 -0.262 1.00 98.12 214 VAL A C 1
ATOM 1601 O O . VAL A 1 214 ? -7.915 -3.123 0.110 1.00 98.12 214 VAL A O 1
ATOM 1604 N N . ARG A 1 215 ? -7.649 -5.238 -0.635 1.00 97.44 215 ARG A N 1
ATOM 1605 C CA . ARG A 1 215 ? -9.066 -5.606 -0.674 1.00 97.44 215 ARG A CA 1
ATOM 1606 C C . ARG A 1 215 ? -9.299 -6.907 0.082 1.00 97.44 215 ARG A C 1
ATOM 1608 O O . ARG A 1 215 ? -8.688 -7.928 -0.225 1.00 97.44 215 ARG A O 1
ATOM 1615 N N . HIS A 1 216 ? -10.232 -6.869 1.020 1.00 97.94 216 HIS A N 1
ATOM 1616 C CA . HIS A 1 216 ? -10.783 -8.036 1.689 1.00 97.94 216 HIS A CA 1
ATOM 1617 C C . HIS A 1 216 ? -11.865 -8.656 0.808 1.00 97.94 216 HIS A C 1
ATOM 1619 O O . HIS A 1 216 ? -12.727 -7.956 0.277 1.00 97.94 216 HIS A O 1
ATOM 1625 N N . VAL A 1 217 ? -11.796 -9.975 0.617 1.00 95.31 217 VAL A N 1
ATOM 1626 C CA . VAL A 1 217 ? -12.773 -10.708 -0.203 1.00 95.31 217 VAL A CA 1
ATOM 1627 C C . VAL A 1 217 ? -13.719 -11.535 0.658 1.00 95.31 217 VAL A C 1
ATOM 1629 O O . VAL A 1 217 ? -14.918 -11.574 0.394 1.00 95.31 217 VAL A O 1
ATOM 1632 N N . ASN A 1 218 ? -13.171 -12.212 1.665 1.00 94.94 218 ASN A N 1
ATOM 1633 C CA . ASN A 1 218 ? -13.905 -13.128 2.527 1.00 94.94 218 ASN A CA 1
ATOM 1634 C C . ASN A 1 218 ? -13.308 -13.116 3.939 1.00 94.94 218 ASN A C 1
ATOM 1636 O O . ASN A 1 218 ? -12.818 -14.135 4.426 1.00 94.94 218 ASN A O 1
ATOM 1640 N N . GLY A 1 219 ? -13.295 -11.938 4.559 1.00 97.12 219 GLY A N 1
ATOM 1641 C CA . GLY A 1 219 ? -12.741 -11.748 5.894 1.00 97.12 219 GLY A CA 1
ATOM 1642 C C . GLY A 1 219 ? -11.357 -11.093 5.930 1.00 97.12 219 GLY A C 1
ATOM 1643 O O . GLY A 1 219 ? -10.702 -10.897 4.893 1.00 97.12 219 GLY A O 1
ATOM 1644 N N . PRO A 1 220 ? -10.900 -10.765 7.149 1.00 97.88 220 PRO A N 1
ATOM 1645 C CA . PRO A 1 220 ? -9.573 -10.224 7.377 1.00 97.88 220 PRO A CA 1
ATOM 1646 C C . PRO A 1 220 ? -8.488 -11.282 7.160 1.00 97.88 220 PRO A C 1
ATOM 1648 O O . PRO A 1 220 ? -8.724 -12.490 7.202 1.00 97.88 220 PRO A O 1
ATOM 1651 N N . LEU A 1 221 ? -7.256 -10.807 6.996 1.00 98.06 221 LEU A N 1
ATOM 1652 C CA . LEU A 1 221 ? -6.070 -11.654 7.079 1.00 98.06 221 LEU A CA 1
ATOM 1653 C C . LEU A 1 221 ? -5.666 -11.799 8.551 1.00 98.06 221 LEU A C 1
ATOM 1655 O O . LEU A 1 221 ? -5.479 -10.791 9.230 1.00 98.06 221 LEU A O 1
ATOM 1659 N N . PHE A 1 222 ? -5.505 -13.024 9.039 1.00 98.19 222 PHE A N 1
ATOM 1660 C CA . PHE A 1 222 ? -5.110 -13.328 10.418 1.00 98.19 222 PHE A CA 1
ATOM 1661 C C . PHE A 1 222 ? -3.598 -13.464 10.548 1.00 98.19 222 PHE A C 1
ATOM 1663 O O . PHE A 1 222 ? -2.938 -13.919 9.619 1.00 98.19 222 PHE A O 1
ATOM 1670 N N . LEU A 1 223 ? -3.042 -13.099 11.704 1.00 97.31 223 LEU A N 1
ATOM 1671 C CA . LEU A 1 223 ? -1.589 -13.127 11.928 1.00 97.31 223 LEU A CA 1
ATOM 1672 C C . LEU A 1 223 ? -0.981 -14.534 12.045 1.00 97.31 223 LEU A C 1
ATOM 1674 O O . LEU A 1 223 ? 0.230 -14.679 11.889 1.00 97.31 223 LEU A O 1
ATOM 1678 N N . ASP A 1 224 ? -1.789 -15.541 12.356 1.00 94.94 224 ASP A N 1
ATOM 1679 C CA . ASP A 1 224 ? -1.388 -16.917 12.667 1.00 94.94 224 ASP A CA 1
ATOM 1680 C C . ASP A 1 224 ? -1.803 -17.931 11.589 1.00 94.94 224 ASP A C 1
ATOM 1682 O O . ASP A 1 224 ? -1.706 -19.140 11.794 1.00 94.94 224 ASP A O 1
ATOM 1686 N N . VAL A 1 225 ? -2.220 -17.444 10.419 1.00 96.69 225 VAL A N 1
ATOM 1687 C CA . VAL A 1 225 ? -2.605 -18.267 9.270 1.00 96.69 225 VAL A CA 1
ATOM 1688 C C . VAL A 1 225 ? -1.524 -18.203 8.194 1.00 96.69 225 VAL A C 1
ATOM 1690 O O . VAL A 1 225 ? -1.006 -17.134 7.871 1.00 96.69 225 VAL A O 1
ATOM 1693 N N . GLU A 1 226 ? -1.184 -19.358 7.625 1.00 98.06 226 GLU A N 1
ATOM 1694 C CA . GLU A 1 226 ? -0.336 -19.441 6.438 1.00 98.06 226 GLU A CA 1
ATOM 1695 C C . GLU A 1 226 ? -1.175 -19.207 5.183 1.00 98.06 226 GLU A C 1
ATOM 1697 O O . GLU A 1 226 ? -2.230 -19.817 4.998 1.00 98.06 226 GLU A O 1
ATOM 1702 N N . TYR A 1 227 ? -0.690 -18.341 4.301 1.00 98.44 227 TYR A N 1
ATOM 1703 C CA . TYR A 1 227 ? -1.367 -17.997 3.061 1.00 98.44 227 TYR A CA 1
ATOM 1704 C C . TYR A 1 227 ? -0.555 -18.445 1.855 1.00 98.44 227 TYR A C 1
ATOM 1706 O O . TYR A 1 227 ? 0.673 -18.351 1.845 1.00 98.44 227 TYR A O 1
ATOM 1714 N N . VAL A 1 228 ? -1.271 -18.874 0.815 1.00 98.44 228 VAL A N 1
ATOM 1715 C CA . VAL A 1 228 ? -0.743 -18.971 -0.547 1.00 98.44 228 VAL A CA 1
ATOM 1716 C C . VAL A 1 228 ? -0.989 -17.634 -1.228 1.00 98.44 228 VAL A C 1
ATOM 1718 O O . VAL A 1 228 ? -2.130 -17.185 -1.329 1.00 98.44 228 VAL A O 1
ATOM 1721 N N . ILE A 1 229 ? 0.078 -17.012 -1.707 1.00 98.38 229 ILE A N 1
ATOM 1722 C CA . ILE A 1 229 ? 0.037 -15.761 -2.447 1.00 98.38 229 ILE A CA 1
ATOM 1723 C C . ILE A 1 229 ? 0.399 -16.066 -3.888 1.00 98.38 229 ILE A C 1
ATOM 1725 O O . ILE A 1 229 ? 1.413 -16.699 -4.178 1.00 98.38 229 ILE A O 1
ATOM 1729 N N . SER A 1 230 ? -0.454 -15.611 -4.787 1.00 97.38 230 SER A N 1
ATOM 1730 C CA . SER A 1 230 ? -0.275 -15.716 -6.225 1.00 97.38 230 SER A CA 1
ATOM 1731 C C . SER A 1 230 ? -0.865 -14.476 -6.860 1.00 97.38 230 SER A C 1
ATOM 1733 O O . SER A 1 230 ? -1.862 -13.961 -6.357 1.00 97.38 230 SER A O 1
ATOM 1735 N N . GLY A 1 231 ? -0.315 -14.076 -7.992 1.00 97.69 231 GLY A N 1
ATOM 1736 C CA . GLY A 1 231 ? -0.770 -12.903 -8.705 1.00 97.69 231 GLY A CA 1
ATOM 1737 C C . GLY A 1 231 ? -0.517 -13.002 -10.197 1.00 97.69 231 GLY A C 1
ATOM 1738 O O . GLY A 1 231 ? -0.079 -14.030 -10.731 1.00 97.69 231 GLY A O 1
ATOM 1739 N N . GLU A 1 232 ? -0.815 -11.916 -10.888 1.00 98.38 232 GLU A N 1
ATOM 1740 C CA . GLU A 1 232 ? -0.539 -11.763 -12.308 1.00 98.38 232 GLU A CA 1
ATOM 1741 C C . GLU A 1 232 ? -0.173 -10.328 -12.672 1.00 98.38 232 GLU A C 1
ATOM 1743 O O . GLU A 1 232 ? -0.649 -9.361 -12.075 1.00 98.38 232 GLU A O 1
ATOM 1748 N N . VAL A 1 233 ? 0.663 -10.195 -13.699 1.00 98.50 233 VAL A N 1
ATOM 1749 C CA . VAL A 1 233 ? 0.978 -8.898 -14.294 1.00 98.50 233 VAL A CA 1
ATOM 1750 C C . VAL A 1 233 ? -0.243 -8.388 -15.045 1.00 98.50 233 VAL A C 1
ATOM 1752 O O . VAL A 1 233 ? -0.759 -9.056 -15.940 1.00 98.50 233 VAL A O 1
ATOM 1755 N N . LEU A 1 234 ? -0.676 -7.182 -14.703 1.00 97.94 234 LEU A N 1
ATOM 1756 C CA . LEU A 1 234 ? -1.784 -6.497 -15.350 1.00 97.94 234 LEU A CA 1
ATOM 1757 C C . LEU A 1 234 ? -1.317 -5.712 -16.566 1.00 97.94 234 LEU A C 1
ATOM 1759 O O . LEU A 1 234 ? -1.909 -5.852 -17.623 1.00 97.94 234 LEU A O 1
ATOM 1763 N N . ASP A 1 235 ? -0.276 -4.898 -16.404 1.00 98.00 235 ASP A N 1
ATOM 1764 C CA . ASP A 1 235 ? 0.257 -4.006 -17.432 1.00 98.00 235 ASP A CA 1
ATOM 1765 C C . ASP A 1 235 ? 1.676 -3.560 -17.057 1.00 98.00 235 ASP A C 1
ATOM 1767 O O . ASP A 1 235 ? 2.097 -3.654 -15.900 1.00 98.00 235 ASP A O 1
ATOM 1771 N N . VAL A 1 236 ? 2.386 -3.002 -18.033 1.00 98.31 236 VAL A N 1
ATOM 1772 C CA . VAL A 1 236 ? 3.572 -2.172 -17.803 1.00 98.31 236 VAL A CA 1
ATOM 1773 C C . VAL A 1 236 ? 3.331 -0.784 -18.374 1.00 98.31 236 VAL A C 1
ATOM 1775 O O . VAL A 1 236 ? 2.600 -0.616 -19.348 1.00 98.31 236 VAL A O 1
ATOM 1778 N N . SER A 1 237 ? 3.927 0.220 -17.752 1.00 97.75 237 SER A N 1
ATOM 1779 C CA . SER A 1 237 ? 3.833 1.614 -18.191 1.00 97.75 237 SER A CA 1
ATOM 1780 C C . SER A 1 237 ? 5.132 2.338 -17.879 1.00 97.75 237 SER A C 1
ATOM 1782 O O . SER A 1 237 ? 5.973 1.813 -17.147 1.00 97.75 237 SER A O 1
ATOM 1784 N N . ASP A 1 238 ? 5.304 3.545 -18.400 1.00 96.94 238 ASP A N 1
ATOM 1785 C CA . ASP A 1 238 ? 6.482 4.347 -18.121 1.00 96.94 238 ASP A CA 1
ATOM 1786 C C . ASP A 1 238 ? 6.179 5.838 -17.942 1.00 96.94 238 ASP A C 1
ATOM 1788 O O . ASP A 1 238 ? 5.088 6.374 -18.157 1.00 96.94 238 ASP A O 1
ATOM 1792 N N . THR A 1 239 ? 7.206 6.511 -17.453 1.00 92.44 239 THR A N 1
ATOM 1793 C CA . THR A 1 239 ? 7.382 7.956 -17.450 1.00 92.44 239 THR A CA 1
ATOM 1794 C C . THR A 1 239 ? 8.819 8.227 -17.900 1.00 92.44 239 THR A C 1
ATOM 1796 O O . THR A 1 239 ? 9.632 7.301 -17.914 1.00 92.44 239 THR A O 1
ATOM 1799 N N . PRO A 1 240 ? 9.218 9.485 -18.161 1.00 90.69 240 PRO A N 1
ATOM 1800 C CA . PRO A 1 240 ? 10.588 9.780 -18.586 1.00 90.69 240 PRO A CA 1
ATOM 1801 C C . PRO A 1 240 ? 11.704 9.281 -17.648 1.00 90.69 240 PRO A C 1
ATOM 1803 O O . PRO A 1 240 ? 12.861 9.253 -18.059 1.00 90.69 240 PRO A O 1
ATOM 1806 N N . LYS A 1 241 ? 11.395 8.943 -16.385 1.00 89.56 241 LYS A N 1
ATOM 1807 C CA . LYS A 1 241 ? 12.380 8.525 -15.372 1.00 89.56 241 LYS A CA 1
ATOM 1808 C C . LYS A 1 241 ? 12.097 7.167 -14.721 1.00 89.56 241 LYS A C 1
ATOM 1810 O O . LYS A 1 241 ? 12.891 6.738 -13.887 1.00 89.56 241 LYS A O 1
ATOM 1815 N N . THR A 1 242 ? 10.980 6.508 -15.026 1.00 94.25 242 THR A N 1
ATOM 1816 C CA . THR A 1 242 ? 10.534 5.330 -14.264 1.00 94.25 242 THR A CA 1
ATOM 1817 C C . THR A 1 242 ? 9.712 4.400 -15.135 1.00 94.25 242 THR A C 1
ATOM 1819 O O . THR A 1 242 ? 8.798 4.860 -15.813 1.00 94.25 242 THR A O 1
ATOM 1822 N N . GLU A 1 243 ? 9.999 3.105 -15.054 1.00 97.44 243 GLU A N 1
ATOM 1823 C CA . GLU A 1 243 ? 9.143 2.031 -15.561 1.00 97.44 243 GLU A CA 1
ATOM 1824 C C . GLU A 1 243 ? 8.304 1.473 -14.408 1.00 97.44 243 GLU A C 1
ATOM 1826 O O . GLU A 1 243 ? 8.779 1.370 -13.275 1.00 97.44 243 GLU A O 1
ATOM 1831 N N . VAL A 1 244 ? 7.048 1.138 -14.679 1.00 97.50 244 VAL A N 1
ATOM 1832 C CA . VAL A 1 244 ? 6.051 0.776 -13.669 1.00 97.50 244 VAL A CA 1
ATOM 1833 C C . VAL A 1 244 ? 5.448 -0.575 -14.016 1.00 97.50 244 VAL A C 1
ATOM 1835 O O . VAL A 1 244 ? 4.878 -0.749 -15.094 1.00 97.50 244 VAL A O 1
ATOM 1838 N N . LEU A 1 245 ? 5.518 -1.495 -13.057 1.00 98.06 245 LEU A N 1
ATOM 1839 C CA . LEU A 1 245 ? 4.847 -2.786 -13.098 1.00 98.06 245 LEU A CA 1
ATOM 1840 C C . LEU A 1 245 ? 3.497 -2.677 -12.385 1.00 98.06 245 LEU A C 1
ATOM 1842 O O . LEU A 1 245 ? 3.452 -2.383 -11.190 1.00 98.06 245 LEU A O 1
ATOM 1846 N N . TRP A 1 246 ? 2.409 -2.966 -13.093 1.00 98.06 246 TRP A N 1
ATOM 1847 C CA . TRP A 1 246 ? 1.093 -3.152 -12.490 1.00 98.06 246 TRP A CA 1
ATOM 1848 C C . TRP A 1 246 ? 0.835 -4.645 -12.319 1.00 98.06 246 TRP A C 1
ATOM 1850 O O . TRP A 1 246 ? 0.903 -5.399 -13.288 1.00 98.06 246 TRP A O 1
ATOM 1860 N N . PHE A 1 247 ? 0.518 -5.081 -11.105 1.00 98.06 247 PHE A N 1
ATOM 1861 C CA . PHE A 1 247 ? 0.186 -6.472 -10.794 1.00 98.06 247 PHE A CA 1
ATOM 1862 C C . PHE A 1 247 ? -0.887 -6.529 -9.703 1.00 98.06 247 PHE A C 1
ATOM 1864 O O . PHE A 1 247 ? -1.160 -5.520 -9.047 1.00 98.06 247 PHE A O 1
ATOM 1871 N N . ARG A 1 248 ? -1.513 -7.694 -9.545 1.00 95.62 248 ARG A N 1
ATOM 1872 C CA . ARG A 1 248 ? -2.472 -8.001 -8.476 1.00 95.62 248 ARG A CA 1
ATOM 1873 C C . ARG A 1 248 ? -2.321 -9.437 -8.016 1.00 95.62 248 ARG A C 1
ATOM 1875 O O . ARG A 1 248 ? -1.863 -10.242 -8.859 1.00 95.62 248 ARG A O 1
#